Protein AF-A0A1S3D2E6-F1 (afdb_monomer_lite)

Foldseek 3Di:
DQLVVQLVLLLLLLLLVVLLCVLVPVDPPDDDPVNVVVVVVVSVCRSRVVSCVLVVVLVVQLPDDCVVPVPDQHQVAPPCHNGGNDLVSCVPRPVVSNVVSLVSSVVSLVSSVVSLVVVVVPDPDPDPVPVSVLSNQLSVQLSCLVNVLVVLVVCCSPVPDDPVVCVVSVVSVVCSVVSNCCSPCVDPVNVVVVVCVVVVPPPPPDPPDDDDDDDDDDDDDDDDDDYDDDDD

Radius of gyration: 29.62 Å; chains: 1; bounding box: 84×37×95 Å

pLDDT: mean 76.75, std 19.65, range [27.25, 97.5]

InterPro domains:
  IPR000832 GPCR, family 2, secretin-like [PF00002] (1-180)
  IPR017981 GPCR, family 2-like, 7TM [PS50261] (1-188)
  IPR052808 G-protein coupled receptor Mth-like [PTHR46953] (1-220)

Organism: Diaphorina citri (NCBI:txid121845)

Structure (mmCIF, N/CA/C/O backbone):
data_AF-A0A1S3D2E6-F1
#
_entry.id   AF-A0A1S3D2E6-F1
#
loop_
_atom_site.group_PDB
_atom_site.id
_atom_site.type_symbol
_atom_site.label_atom_id
_atom_site.label_alt_id
_atom_site.label_comp_id
_atom_site.label_asym_id
_atom_site.label_entity_id
_atom_site.label_seq_id
_atom_site.pdbx_PDB_ins_code
_atom_site.Cartn_x
_atom_site.Cartn_y
_atom_site.Cartn_z
_atom_site.occupancy
_atom_site.B_iso_or_equiv
_atom_site.auth_seq_id
_atom_site.auth_comp_id
_atom_site.auth_asym_id
_atom_site.auth_atom_id
_atom_site.pdbx_PDB_model_num
ATOM 1 N N . MET A 1 1 ? 10.529 -8.604 -3.809 1.00 85.25 1 MET A N 1
ATOM 2 C CA . MET A 1 1 ? 10.197 -7.169 -3.660 1.00 85.25 1 MET A CA 1
ATOM 3 C C . MET A 1 1 ? 8.806 -6.834 -4.208 1.00 85.25 1 MET A C 1
ATOM 5 O O . MET A 1 1 ? 7.973 -6.419 -3.417 1.00 85.25 1 MET A O 1
ATOM 9 N N . HIS A 1 2 ? 8.501 -7.096 -5.489 1.00 91.56 2 HIS A N 1
ATOM 10 C CA . HIS A 1 2 ? 7.188 -6.809 -6.115 1.00 91.56 2 HIS A CA 1
ATOM 11 C C . HIS A 1 2 ? 5.976 -7.316 -5.312 1.00 91.56 2 HIS A C 1
ATOM 13 O O . HIS A 1 2 ? 5.076 -6.542 -4.998 1.00 91.56 2 HIS A O 1
ATOM 19 N N . PHE A 1 3 ? 5.998 -8.588 -4.904 1.00 94.75 3 PHE A N 1
ATOM 20 C CA . PHE A 1 3 ? 4.919 -9.208 -4.125 1.00 94.75 3 PHE A CA 1
ATOM 21 C C . PHE A 1 3 ? 4.668 -8.507 -2.789 1.00 94.75 3 PHE A C 1
ATOM 23 O O . PHE A 1 3 ? 3.523 -8.234 -2.449 1.00 94.75 3 PHE A O 1
ATOM 30 N N . LEU A 1 4 ? 5.732 -8.187 -2.049 1.00 92.94 4 LEU A N 1
ATOM 31 C CA . LEU A 1 4 ? 5.628 -7.584 -0.720 1.00 92.94 4 LEU A CA 1
ATOM 32 C C . LEU A 1 4 ? 5.057 -6.164 -0.785 1.00 92.94 4 LEU A C 1
ATOM 34 O O . LEU A 1 4 ? 4.235 -5.809 0.054 1.00 92.94 4 LEU A O 1
ATOM 38 N N . PHE A 1 5 ? 5.440 -5.380 -1.800 1.00 89.94 5 PHE A N 1
ATOM 39 C CA . PHE A 1 5 ? 4.865 -4.053 -2.028 1.00 89.94 5 PHE A CA 1
ATOM 40 C C . PHE A 1 5 ? 3.366 -4.128 -2.304 1.00 89.94 5 PHE A C 1
ATOM 42 O O . PHE A 1 5 ? 2.585 -3.448 -1.642 1.00 89.94 5 PHE A O 1
ATOM 49 N N . LEU A 1 6 ? 2.950 -5.000 -3.229 1.00 93.50 6 LEU A N 1
ATOM 50 C CA . LEU A 1 6 ? 1.530 -5.211 -3.504 1.00 93.50 6 LEU A CA 1
ATOM 51 C C . LEU A 1 6 ? 0.797 -5.689 -2.247 1.00 93.50 6 LEU A C 1
ATOM 53 O O . LEU A 1 6 ? -0.207 -5.094 -1.866 1.00 93.50 6 LEU A O 1
ATOM 57 N N . ALA A 1 7 ? 1.321 -6.702 -1.558 1.00 95.12 7 ALA A N 1
ATOM 58 C CA . ALA A 1 7 ? 0.725 -7.218 -0.332 1.00 95.12 7 ALA A CA 1
ATOM 59 C C . ALA A 1 7 ? 0.533 -6.122 0.722 1.00 95.12 7 ALA A C 1
ATOM 61 O O . ALA A 1 7 ? -0.544 -6.040 1.304 1.00 95.12 7 ALA A O 1
ATOM 62 N N . ALA A 1 8 ? 1.503 -5.225 0.920 1.00 90.94 8 ALA A N 1
ATOM 63 C CA . ALA A 1 8 ? 1.358 -4.101 1.844 1.00 90.94 8 ALA A CA 1
ATOM 64 C C . ALA A 1 8 ? 0.158 -3.198 1.492 1.00 90.94 8 ALA A C 1
ATOM 66 O O . ALA A 1 8 ? -0.604 -2.811 2.381 1.00 90.94 8 ALA A O 1
ATOM 67 N N . PHE A 1 9 ? -0.068 -2.911 0.205 1.00 89.88 9 PHE A N 1
ATOM 68 C CA . PHE A 1 9 ? -1.235 -2.145 -0.245 1.00 89.88 9 PHE A CA 1
ATOM 69 C C . PHE A 1 9 ? -2.556 -2.869 -0.074 1.00 89.88 9 PHE A C 1
ATOM 71 O O . PHE A 1 9 ? -3.541 -2.256 0.342 1.00 89.88 9 PHE A O 1
ATOM 78 N N . PHE A 1 10 ? -2.589 -4.157 -0.398 1.00 94.62 10 PHE A N 1
ATOM 79 C CA . PHE A 1 10 ? -3.783 -4.967 -0.213 1.00 94.62 10 PHE A CA 1
ATOM 80 C C . PHE A 1 10 ? -4.124 -5.115 1.276 1.00 94.62 10 PHE A C 1
ATOM 82 O O . PHE A 1 10 ? -5.286 -4.981 1.656 1.00 94.62 10 PHE A O 1
ATOM 89 N N . TRP A 1 11 ? -3.123 -5.278 2.143 1.00 93.69 11 TRP A N 1
ATOM 90 C CA . TRP A 1 11 ? -3.306 -5.244 3.592 1.00 93.69 11 TRP A CA 1
ATOM 91 C C . TRP A 1 11 ? -3.847 -3.895 4.063 1.00 93.69 11 TRP A C 1
ATOM 93 O O . TRP A 1 11 ? -4.842 -3.857 4.786 1.00 93.69 11 TRP A O 1
ATOM 103 N N . LEU A 1 12 ? -3.282 -2.778 3.598 1.00 90.31 12 LEU A N 1
ATOM 104 C CA . LEU A 1 12 ? -3.825 -1.450 3.892 1.00 90.31 12 LEU A CA 1
ATOM 105 C C . LEU A 1 12 ? -5.290 -1.322 3.444 1.00 90.31 12 LEU A C 1
ATOM 107 O O . LEU A 1 12 ? -6.112 -0.784 4.187 1.00 90.31 12 LEU A O 1
ATOM 111 N N . ASN A 1 13 ? -5.631 -1.870 2.277 1.00 92.75 13 ASN A N 1
ATOM 112 C CA . ASN A 1 13 ? -6.994 -1.887 1.756 1.00 92.75 13 ASN A CA 1
ATOM 113 C C . ASN A 1 13 ? -7.953 -2.681 2.642 1.00 92.75 13 ASN A C 1
ATOM 115 O O . ASN A 1 13 ? -9.003 -2.156 3.015 1.00 92.75 13 ASN A O 1
ATOM 119 N N . THR A 1 14 ? -7.569 -3.885 3.073 1.00 93.31 14 THR A N 1
ATOM 120 C CA . THR A 1 14 ? -8.376 -4.667 4.026 1.00 93.31 14 THR A CA 1
ATOM 121 C C . THR A 1 14 ? -8.563 -3.955 5.360 1.00 93.31 14 THR A C 1
ATOM 123 O O . THR A 1 14 ? -9.658 -3.993 5.917 1.00 93.31 14 THR A O 1
ATOM 126 N N . MET A 1 15 ? -7.540 -3.251 5.856 1.00 88.56 15 MET A N 1
ATOM 127 C CA . MET A 1 15 ? -7.631 -2.482 7.099 1.00 88.56 15 MET A CA 1
ATOM 128 C C . MET A 1 15 ? -8.603 -1.307 6.953 1.00 88.56 15 MET A C 1
ATOM 130 O O . MET A 1 15 ? -9.486 -1.140 7.797 1.00 88.56 15 MET A O 1
ATOM 134 N N . CYS A 1 16 ? -8.502 -0.543 5.858 1.00 89.12 16 CYS A N 1
ATOM 135 C CA . CYS A 1 16 ? -9.431 0.546 5.547 1.00 89.12 16 CYS A CA 1
ATOM 136 C C . CYS A 1 16 ? -10.871 0.029 5.431 1.00 89.12 16 CYS A C 1
ATOM 138 O O . CYS A 1 16 ? -11.784 0.603 6.024 1.00 89.12 16 CYS A O 1
ATOM 140 N N . PHE A 1 17 ? -11.071 -1.079 4.713 1.00 90.25 17 PHE A N 1
ATOM 141 C CA . PHE A 1 17 ? -12.382 -1.697 4.536 1.00 90.25 17 PHE A CA 1
ATOM 142 C C . PHE A 1 17 ? -12.964 -2.204 5.858 1.00 90.25 17 PHE A C 1
ATOM 144 O O . PHE A 1 17 ? -14.118 -1.922 6.169 1.00 90.25 17 PHE A O 1
ATOM 151 N N . ASN A 1 18 ? -12.167 -2.903 6.671 1.00 87.31 18 ASN A N 1
ATOM 152 C CA . ASN A 1 18 ? -12.598 -3.418 7.967 1.00 87.31 18 ASN A CA 1
ATOM 153 C C . ASN A 1 18 ? -13.051 -2.291 8.904 1.00 87.31 18 ASN A C 1
ATOM 155 O O . ASN A 1 18 ? -14.066 -2.420 9.591 1.00 87.31 18 ASN A O 1
ATOM 159 N N . ILE A 1 19 ? -12.322 -1.175 8.915 1.00 83.12 19 ILE A N 1
ATOM 160 C CA . ILE A 1 19 ? -12.667 -0.004 9.722 1.00 83.12 19 ILE A CA 1
ATOM 161 C C . ILE A 1 19 ? -13.945 0.644 9.194 1.00 83.12 19 ILE A C 1
ATOM 163 O O . ILE A 1 19 ? -14.890 0.814 9.963 1.00 83.12 19 ILE A O 1
ATOM 167 N N . TRP A 1 20 ? -14.008 0.938 7.894 1.00 85.50 20 TRP A N 1
ATOM 168 C CA . TRP A 1 20 ? -15.198 1.498 7.256 1.00 85.50 20 TRP A CA 1
ATOM 169 C C . TRP A 1 20 ? -16.452 0.666 7.558 1.00 85.50 20 TRP A C 1
ATOM 171 O O . TRP A 1 20 ? -17.460 1.195 8.029 1.00 85.50 20 TRP A O 1
ATOM 181 N N . TRP A 1 21 ? -16.361 -0.653 7.373 1.00 81.88 21 TRP A N 1
ATOM 182 C CA . TRP A 1 21 ? -17.437 -1.598 7.660 1.00 81.88 21 TRP A CA 1
ATOM 183 C C . TRP A 1 21 ? -17.845 -1.592 9.137 1.00 81.88 21 TRP A C 1
ATOM 185 O O . TRP A 1 21 ? -19.030 -1.649 9.460 1.00 81.88 21 TRP A O 1
ATOM 195 N N . THR A 1 22 ? -16.869 -1.506 10.046 1.00 76.25 22 THR A N 1
ATOM 196 C CA . THR A 1 22 ? -17.109 -1.471 11.496 1.00 76.25 22 THR A CA 1
ATOM 197 C C . THR A 1 22 ? -17.836 -0.198 11.934 1.00 76.25 22 THR A C 1
ATOM 199 O O . THR A 1 22 ? -18.629 -0.249 12.872 1.00 76.25 22 THR A O 1
ATOM 202 N N . PHE A 1 23 ? -17.572 0.939 11.288 1.00 70.69 23 PHE A N 1
ATOM 203 C CA . PHE A 1 23 ? -18.181 2.223 11.642 1.00 70.69 23 PHE A CA 1
ATOM 204 C C . PHE A 1 23 ? -19.567 2.439 11.049 1.00 70.69 23 PHE A C 1
ATOM 206 O O . PHE A 1 23 ? -20.383 3.098 11.680 1.00 70.69 23 PHE A O 1
ATOM 213 N N . ARG A 1 24 ? -19.868 1.842 9.894 1.00 70.75 24 ARG A N 1
ATOM 214 C CA . ARG A 1 24 ? -21.188 1.963 9.258 1.00 70.75 24 ARG A CA 1
ATOM 215 C C . ARG A 1 24 ? -22.287 1.115 9.911 1.00 70.75 24 ARG A C 1
ATOM 217 O O . ARG A 1 24 ? -23.355 0.965 9.329 1.00 70.75 24 ARG A O 1
ATOM 224 N N . ASP A 1 25 ? -21.992 0.527 11.071 1.00 61.12 25 ASP A N 1
ATOM 225 C CA . ASP A 1 25 ? -22.877 -0.316 11.885 1.00 61.12 25 ASP A CA 1
ATOM 226 C C . ASP A 1 25 ? -23.549 -1.477 11.120 1.00 61.12 25 ASP A C 1
ATOM 228 O O . ASP A 1 25 ? -24.536 -2.054 11.559 1.00 61.12 25 ASP A O 1
ATOM 232 N N . ILE A 1 26 ? -22.960 -1.903 9.991 1.00 54.12 26 ILE A N 1
ATOM 233 C CA . ILE A 1 26 ? -23.362 -3.118 9.250 1.00 54.12 26 ILE A CA 1
ATOM 234 C C . ILE A 1 26 ? -22.860 -4.377 9.987 1.00 54.12 26 ILE A C 1
ATOM 236 O O . ILE A 1 26 ? -23.000 -5.505 9.519 1.00 54.12 26 ILE A O 1
ATOM 240 N N . ARG A 1 27 ? -22.220 -4.222 11.153 1.00 55.12 27 ARG A N 1
ATOM 241 C CA . ARG A 1 27 ? -21.774 -5.345 11.973 1.00 55.12 27 ARG A CA 1
ATOM 242 C C . ARG A 1 27 ? -22.951 -5.813 12.840 1.00 55.12 27 ARG A C 1
ATOM 244 O O . ARG A 1 27 ? -23.390 -5.044 13.688 1.00 55.12 27 ARG A O 1
ATOM 251 N N . PRO A 1 28 ? -23.424 -7.062 12.687 1.00 52.28 28 PRO A N 1
ATOM 252 C CA . PRO A 1 28 ? -24.420 -7.630 13.588 1.00 52.28 28 PRO A CA 1
ATOM 253 C C . PRO A 1 28 ? -23.943 -7.530 15.039 1.00 52.28 28 PRO A C 1
ATOM 255 O O . PRO A 1 28 ? -22.766 -7.776 15.321 1.00 52.28 28 PRO A O 1
ATOM 258 N N . THR A 1 29 ? -24.856 -7.203 15.954 1.00 57.06 29 THR A N 1
ATOM 259 C CA . THR A 1 29 ? -24.604 -7.012 17.395 1.00 57.06 29 THR A CA 1
ATOM 260 C C . THR A 1 29 ? -23.961 -8.240 18.061 1.00 57.06 29 THR A C 1
ATOM 262 O O . THR A 1 29 ? -23.313 -8.116 19.098 1.00 57.06 29 THR A O 1
ATOM 265 N N . SER A 1 30 ? -24.068 -9.412 17.429 1.00 58.34 30 SER A N 1
ATOM 266 C CA . SER A 1 30 ? -23.345 -10.638 17.766 1.00 58.34 30 SER A CA 1
ATOM 267 C C . SER A 1 30 ? -22.963 -11.390 16.485 1.00 58.34 30 SER A C 1
ATOM 269 O O . SER A 1 30 ? -23.785 -12.101 15.909 1.00 58.34 30 SER A O 1
ATOM 271 N N . LEU A 1 31 ? -21.727 -11.226 16.008 1.00 63.78 31 LEU A N 1
ATOM 272 C CA . LEU A 1 31 ? -21.163 -12.164 15.035 1.00 63.78 31 LEU A CA 1
ATOM 273 C C . LEU A 1 31 ? -20.702 -13.412 15.786 1.00 63.78 31 LEU A C 1
ATOM 275 O O . LEU A 1 31 ? -19.944 -13.308 16.750 1.00 63.78 31 LEU A O 1
ATOM 279 N N . ASP A 1 32 ? -21.118 -14.587 15.323 1.00 78.69 32 ASP A N 1
ATOM 280 C CA . ASP A 1 32 ? -20.561 -15.840 15.821 1.00 78.69 32 ASP A CA 1
ATOM 281 C C . ASP A 1 32 ? -19.051 -15.881 15.558 1.00 78.69 32 ASP A C 1
ATOM 283 O O . ASP A 1 32 ? -18.582 -15.477 14.488 1.00 78.69 32 ASP A O 1
ATOM 287 N N . LYS A 1 33 ? -18.275 -16.439 16.499 1.00 80.12 33 LYS A N 1
ATOM 288 C CA . LYS A 1 33 ? -16.811 -16.612 16.365 1.00 80.12 33 LYS A CA 1
ATOM 289 C C . LYS A 1 33 ? -16.413 -17.253 15.027 1.00 80.12 33 LYS A C 1
ATOM 291 O O . LYS A 1 33 ? -15.378 -16.914 14.449 1.00 80.12 33 LYS A O 1
ATOM 296 N N . THR A 1 34 ? -17.253 -18.148 14.507 1.00 83.56 34 THR A N 1
ATOM 297 C CA . THR A 1 34 ? -17.072 -18.799 13.203 1.00 83.56 34 THR A CA 1
ATOM 298 C C . THR A 1 34 ? -17.123 -17.799 12.045 1.00 83.56 34 THR A C 1
ATOM 300 O O . THR A 1 34 ? -16.280 -17.859 11.152 1.00 83.56 34 THR A O 1
ATOM 303 N N . GLN A 1 35 ? -18.058 -16.844 12.067 1.00 82.19 35 GLN A N 1
ATOM 304 C CA . GLN A 1 35 ? -18.188 -15.820 11.026 1.00 82.19 35 GLN A CA 1
ATOM 305 C C . GLN A 1 35 ? -17.030 -14.819 11.063 1.00 82.19 35 GLN A C 1
ATOM 307 O O . GLN A 1 35 ? -16.520 -14.426 10.014 1.00 82.19 35 GLN A O 1
ATOM 312 N N . GLU A 1 36 ? -16.564 -14.443 12.256 1.00 83.19 36 GLU A N 1
ATOM 313 C CA . GLU A 1 36 ? -15.387 -13.578 12.394 1.00 83.19 36 GLU A CA 1
ATOM 314 C C . GLU A 1 36 ? -14.125 -14.246 11.843 1.00 83.19 36 GLU A C 1
ATOM 316 O O . GLU A 1 36 ? -13.385 -13.629 11.075 1.00 83.19 36 GLU A O 1
ATOM 321 N N . THR A 1 37 ? -13.922 -15.524 12.169 1.00 86.12 37 THR A N 1
ATOM 322 C CA . THR A 1 37 ? -12.791 -16.317 11.664 1.00 86.12 37 THR A CA 1
ATOM 323 C C . THR A 1 37 ? -12.852 -16.478 10.147 1.00 86.12 37 THR A C 1
ATOM 325 O O . THR A 1 37 ? -11.842 -16.315 9.463 1.00 86.12 37 THR A O 1
ATOM 328 N N . PHE A 1 38 ? -14.038 -16.757 9.596 1.00 89.25 38 PHE A N 1
ATOM 329 C CA . PHE A 1 38 ? -14.234 -16.854 8.151 1.00 89.25 38 PHE A CA 1
ATOM 330 C C . PHE A 1 38 ? -13.886 -15.538 7.446 1.00 89.25 38 PHE A C 1
ATOM 332 O O . PHE A 1 38 ? -13.160 -15.538 6.454 1.00 89.25 38 PHE A O 1
ATOM 339 N N . ARG A 1 39 ? -14.329 -14.404 7.998 1.00 87.75 39 ARG A N 1
ATOM 340 C CA . ARG A 1 39 ? -14.009 -13.078 7.463 1.00 87.75 39 ARG A CA 1
ATOM 341 C C . ARG A 1 39 ? -12.507 -12.791 7.485 1.00 87.75 39 ARG A C 1
ATOM 343 O O . ARG A 1 39 ? -11.982 -12.303 6.490 1.00 87.75 39 ARG A O 1
ATOM 350 N N . LEU A 1 40 ? -11.814 -13.111 8.581 1.00 89.88 40 LEU A N 1
ATOM 351 C CA . LEU A 1 40 ? -10.358 -12.949 8.664 1.00 89.88 40 LEU A CA 1
ATOM 352 C C . LEU A 1 40 ? -9.639 -13.787 7.601 1.00 89.88 40 LEU A C 1
ATOM 354 O O . LEU A 1 40 ? -8.792 -13.256 6.889 1.00 89.88 40 LEU A O 1
ATOM 358 N N . ARG A 1 41 ? -10.047 -15.048 7.406 1.00 93.31 41 ARG A N 1
ATOM 359 C CA . ARG A 1 41 ? -9.498 -15.900 6.337 1.00 93.31 41 ARG A CA 1
ATOM 360 C C . ARG A 1 41 ? -9.732 -15.324 4.943 1.00 93.31 41 ARG A C 1
ATOM 362 O O . ARG A 1 41 ? -8.860 -15.430 4.090 1.00 93.31 41 ARG A O 1
ATOM 369 N N . MET A 1 42 ? -10.891 -14.715 4.696 1.00 93.56 42 MET A N 1
ATOM 370 C CA . MET A 1 42 ? -11.167 -14.047 3.421 1.00 93.56 42 MET A CA 1
ATOM 371 C C . MET A 1 42 ? -10.269 -12.827 3.207 1.00 93.56 42 MET A C 1
ATOM 373 O O . MET A 1 42 ? -9.753 -12.646 2.106 1.00 93.56 42 MET A O 1
ATOM 377 N N . TYR A 1 43 ? -10.027 -12.025 4.248 1.00 93.62 43 TYR A N 1
ATOM 378 C CA . TYR A 1 43 ? -9.081 -10.910 4.170 1.00 93.62 43 TYR A CA 1
ATOM 379 C C . TYR A 1 43 ? -7.650 -11.383 3.924 1.00 93.62 43 TYR A C 1
ATOM 381 O O . TYR A 1 43 ? -6.978 -10.807 3.077 1.00 93.62 43 TYR A O 1
ATOM 389 N N . GLU A 1 44 ? -7.203 -12.450 4.587 1.00 95.25 44 GLU A N 1
ATOM 390 C CA . GLU A 1 44 ? -5.884 -13.047 4.348 1.00 95.25 44 GLU A CA 1
ATOM 391 C C . GLU A 1 44 ? -5.750 -13.594 2.924 1.00 95.25 44 GLU A C 1
ATOM 393 O O . GLU A 1 44 ? -4.769 -13.302 2.240 1.00 95.25 44 GLU A O 1
ATOM 398 N N . LEU A 1 45 ? -6.746 -14.350 2.450 1.00 96.88 45 LEU A N 1
ATOM 399 C CA . LEU A 1 45 ? -6.747 -14.905 1.098 1.00 96.88 45 LEU A CA 1
ATOM 400 C C . LEU A 1 45 ? -6.713 -13.798 0.042 1.00 96.88 45 LEU A C 1
ATOM 402 O O . LEU A 1 45 ? -5.992 -13.915 -0.943 1.00 96.88 45 LEU A O 1
ATOM 406 N N . TYR A 1 46 ? -7.452 -12.712 0.251 1.00 96.31 46 TYR A N 1
ATOM 407 C CA . TYR A 1 46 ? -7.417 -11.548 -0.627 1.00 96.31 46 TYR A CA 1
ATOM 408 C C . TYR A 1 46 ? -6.064 -10.827 -0.560 1.00 96.31 46 TYR A C 1
ATOM 410 O O . TYR A 1 46 ? -5.432 -10.603 -1.594 1.00 96.31 46 TYR A O 1
ATOM 418 N N . ALA A 1 47 ? -5.593 -10.506 0.648 1.00 96.06 47 ALA A N 1
ATOM 419 C CA . ALA A 1 47 ? -4.417 -9.669 0.849 1.00 96.06 47 ALA A CA 1
ATOM 420 C C . ALA A 1 47 ? -3.092 -10.352 0.507 1.00 96.06 47 ALA A C 1
ATOM 422 O O . ALA A 1 47 ? -2.124 -9.661 0.206 1.00 96.06 47 ALA A O 1
ATOM 423 N N . TRP A 1 48 ? -3.049 -11.684 0.505 1.00 97.50 48 TRP A N 1
ATOM 424 C CA . TRP A 1 48 ? -1.900 -12.451 0.029 1.00 97.50 48 TRP A CA 1
ATOM 425 C C . TRP A 1 48 ? -2.108 -13.033 -1.365 1.00 97.50 48 TRP A C 1
ATOM 427 O O . TRP A 1 48 ? -1.204 -12.978 -2.198 1.00 97.50 48 TRP A O 1
ATOM 437 N N . GLY A 1 49 ? -3.293 -13.576 -1.636 1.00 97.38 49 GLY A N 1
ATOM 438 C CA . GLY A 1 49 ? -3.576 -14.303 -2.869 1.00 97.38 49 GLY A CA 1
ATOM 439 C C . GLY A 1 49 ? -3.596 -13.407 -4.100 1.00 97.38 49 GLY A C 1
ATOM 440 O O . GLY A 1 49 ? -3.022 -13.781 -5.119 1.00 97.38 49 GLY A O 1
ATOM 441 N N . VAL A 1 50 ? -4.184 -12.208 -4.024 1.00 96.44 50 VAL A N 1
ATOM 442 C CA . VAL A 1 50 ? -4.236 -11.306 -5.188 1.00 96.44 50 VAL A CA 1
ATOM 443 C C . VAL A 1 50 ? -2.846 -10.767 -5.560 1.00 96.44 50 VAL A C 1
ATOM 445 O O . VAL A 1 50 ? -2.485 -10.866 -6.734 1.00 96.44 50 VAL A O 1
ATOM 448 N N . PRO A 1 51 ? -2.000 -10.285 -4.625 1.00 96.88 51 PRO A N 1
ATOM 449 C CA . PRO A 1 51 ? -0.597 -9.991 -4.927 1.00 96.88 51 PRO A CA 1
ATOM 450 C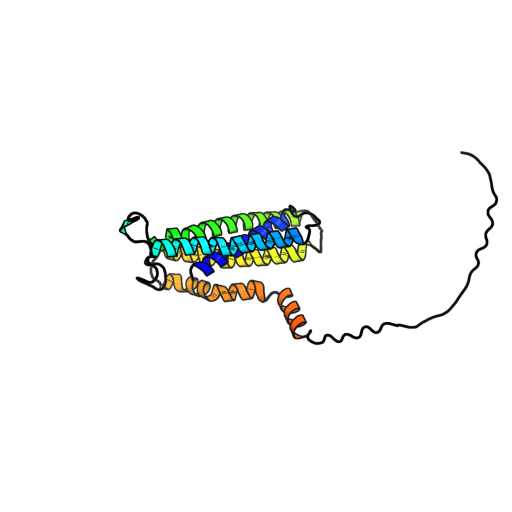 C . PRO A 1 51 ? 0.166 -11.177 -5.508 1.00 96.88 51 PRO A C 1
ATOM 452 O O . PRO A 1 51 ? 0.939 -11.002 -6.450 1.00 96.88 51 PRO A O 1
ATOM 455 N N . LEU A 1 52 ? -0.036 -12.381 -4.960 1.00 97.12 52 LEU A N 1
ATOM 456 C CA . LEU A 1 52 ? 0.624 -13.590 -5.450 1.00 97.12 52 LEU A CA 1
ATOM 457 C C . LEU A 1 52 ? 0.210 -13.886 -6.893 1.00 97.12 52 LEU A C 1
ATOM 459 O O . LEU A 1 52 ? 1.057 -14.203 -7.720 1.00 97.12 52 LEU A O 1
ATOM 463 N N . LEU A 1 53 ? -1.072 -13.715 -7.213 1.00 96.38 53 LEU A N 1
ATOM 464 C CA . LEU A 1 53 ? -1.587 -13.875 -8.566 1.00 96.38 53 LEU A CA 1
ATOM 465 C C . LEU A 1 53 ? -0.997 -12.830 -9.520 1.00 96.38 53 LEU A C 1
ATOM 467 O O . LEU A 1 53 ? -0.490 -13.199 -10.572 1.00 96.38 53 LEU A O 1
ATOM 471 N N . ILE A 1 54 ? -1.014 -11.544 -9.155 1.00 94.94 54 ILE A N 1
ATOM 472 C CA . ILE A 1 54 ? -0.477 -10.461 -10.000 1.00 94.94 54 ILE A CA 1
ATOM 473 C C . ILE A 1 54 ? 1.015 -10.681 -10.272 1.00 94.94 54 ILE A C 1
ATOM 475 O O . ILE A 1 54 ? 1.462 -10.612 -11.417 1.00 94.94 54 ILE A O 1
ATOM 479 N N . THR A 1 55 ? 1.789 -10.976 -9.228 1.00 94.81 55 THR A N 1
ATOM 480 C CA . THR A 1 55 ? 3.231 -11.223 -9.359 1.00 94.81 55 THR A CA 1
ATOM 481 C C . THR A 1 55 ? 3.542 -12.524 -10.086 1.00 94.81 55 THR A C 1
ATOM 483 O O . THR A 1 55 ? 4.460 -12.550 -10.901 1.00 94.81 55 THR A O 1
ATOM 486 N N . GLY A 1 56 ? 2.753 -13.575 -9.865 1.00 94.81 56 GLY A N 1
ATOM 487 C CA . GLY A 1 56 ? 2.855 -14.840 -10.588 1.00 94.81 56 GLY A CA 1
ATOM 488 C C . GLY A 1 56 ? 2.556 -14.685 -12.078 1.00 94.81 56 GLY A C 1
ATOM 489 O O . GLY A 1 56 ? 3.288 -15.226 -12.900 1.00 94.81 56 GLY A O 1
ATOM 490 N N . VAL A 1 57 ? 1.544 -13.890 -12.443 1.00 92.56 57 VAL A N 1
ATOM 491 C CA . VAL A 1 57 ? 1.266 -13.535 -13.844 1.00 92.56 57 VAL A CA 1
ATOM 492 C C . VAL A 1 57 ? 2.436 -12.756 -14.438 1.00 92.56 57 VAL A C 1
ATOM 494 O O . VAL A 1 57 ? 2.879 -13.096 -15.530 1.00 92.56 57 VAL A O 1
ATOM 497 N N . GLY A 1 58 ? 2.977 -11.765 -13.722 1.00 91.44 58 GLY A N 1
ATOM 498 C CA . GLY A 1 58 ? 4.165 -11.029 -14.163 1.00 91.44 58 GLY A CA 1
ATOM 499 C C . GLY A 1 58 ? 5.358 -11.955 -14.420 1.00 91.44 58 GLY A C 1
ATOM 500 O O . GLY A 1 58 ? 5.951 -11.907 -15.494 1.00 91.44 58 GLY A O 1
ATOM 501 N N . ALA A 1 59 ? 5.665 -12.849 -13.478 1.00 92.00 59 ALA A N 1
ATOM 502 C CA . ALA A 1 59 ? 6.745 -13.823 -13.617 1.00 92.00 59 ALA A CA 1
ATOM 503 C C . ALA A 1 59 ? 6.501 -14.806 -14.773 1.00 92.00 59 ALA A C 1
ATOM 505 O O . ALA A 1 59 ? 7.426 -15.122 -15.517 1.00 92.00 59 ALA A O 1
ATOM 506 N N . LEU A 1 60 ? 5.262 -15.265 -14.966 1.00 91.25 60 LEU A N 1
ATOM 507 C CA . LEU A 1 60 ? 4.905 -16.141 -16.080 1.00 91.25 60 LEU A CA 1
ATOM 508 C C . LEU A 1 60 ? 5.086 -15.434 -17.429 1.00 91.25 60 LEU A C 1
ATOM 510 O O . LEU A 1 60 ? 5.666 -16.016 -18.340 1.00 91.25 60 LEU A O 1
ATOM 514 N N . MET A 1 61 ? 4.622 -14.186 -17.556 1.00 89.31 61 MET A N 1
ATOM 515 C CA . MET A 1 61 ? 4.785 -13.396 -18.784 1.00 89.31 61 MET A CA 1
ATOM 516 C C . MET A 1 61 ? 6.257 -13.176 -19.143 1.00 89.31 61 MET A C 1
ATOM 518 O O . MET A 1 61 ? 6.589 -13.112 -20.327 1.00 89.31 61 MET A O 1
ATOM 522 N N . ASP A 1 62 ? 7.125 -13.100 -18.136 1.00 89.25 62 ASP A N 1
ATOM 523 C CA . ASP A 1 62 ? 8.569 -12.959 -18.308 1.00 89.25 62 ASP A CA 1
ATOM 524 C C . ASP A 1 62 ? 9.218 -14.209 -18.923 1.00 89.25 62 ASP A C 1
ATOM 526 O O . ASP A 1 62 ? 10.056 -14.109 -19.814 1.00 89.25 62 ASP A O 1
ATOM 530 N N . HIS A 1 63 ? 8.769 -15.399 -18.510 1.00 87.31 63 HIS A N 1
ATOM 531 C CA . HIS A 1 63 ? 9.322 -16.680 -18.967 1.00 87.31 63 HIS A CA 1
ATOM 532 C C . HIS A 1 63 ? 8.719 -17.184 -20.285 1.00 87.31 63 HIS A C 1
ATOM 534 O O . HIS A 1 63 ? 9.228 -18.142 -20.872 1.00 87.31 63 HIS A O 1
ATOM 540 N N . LEU A 1 64 ? 7.620 -16.592 -20.758 1.00 86.00 64 LEU A N 1
ATOM 541 C CA . LEU A 1 64 ? 7.012 -17.003 -22.021 1.00 86.00 64 LEU A CA 1
ATOM 542 C C . LEU A 1 64 ? 7.918 -16.634 -23.208 1.00 86.00 64 LEU A C 1
ATOM 544 O O . LEU A 1 64 ? 8.472 -15.534 -23.227 1.00 86.00 64 LEU A O 1
ATOM 548 N N . PRO A 1 65 ? 8.030 -17.478 -24.251 1.00 80.62 65 PRO A N 1
ATOM 549 C CA . PRO A 1 65 ? 8.748 -17.130 -25.477 1.00 80.62 65 PRO A CA 1
ATOM 550 C C . PRO A 1 65 ? 8.158 -15.888 -26.162 1.00 80.62 65 PRO A C 1
ATOM 552 O O . PRO A 1 65 ? 6.954 -15.632 -26.097 1.00 80.62 65 PRO A O 1
ATOM 555 N N . ASN A 1 66 ? 8.993 -15.089 -26.833 1.00 73.12 66 ASN A N 1
ATOM 556 C CA . ASN A 1 66 ? 8.550 -13.884 -27.562 1.00 73.12 66 ASN A CA 1
ATOM 557 C C . ASN A 1 66 ? 7.609 -14.202 -28.735 1.00 73.12 66 ASN A C 1
ATOM 559 O O . ASN A 1 66 ? 6.795 -13.368 -29.116 1.00 73.12 66 ASN A O 1
ATOM 563 N N . GLU A 1 67 ? 7.676 -15.425 -29.252 1.00 69.94 67 GLU A N 1
ATOM 564 C CA . GLU A 1 67 ? 6.881 -15.900 -30.388 1.00 69.94 67 GLU A CA 1
ATOM 565 C C . GLU A 1 67 ? 5.388 -16.040 -30.067 1.00 69.94 67 GLU A C 1
ATOM 567 O O . GLU A 1 67 ? 4.554 -15.961 -30.963 1.00 69.94 67 GLU A O 1
ATOM 572 N N . TYR A 1 68 ? 5.029 -16.223 -28.793 1.00 65.31 68 TYR A N 1
ATOM 573 C CA . TYR A 1 68 ? 3.644 -16.501 -28.410 1.00 65.31 68 TYR A CA 1
ATOM 574 C C . TYR A 1 68 ? 2.769 -15.241 -28.354 1.00 65.31 68 TYR A C 1
ATOM 576 O O . TYR A 1 68 ? 1.571 -15.325 -28.622 1.00 65.31 68 TYR A O 1
ATOM 584 N N . LYS A 1 69 ? 3.348 -14.086 -27.983 1.00 66.00 69 LYS A N 1
ATOM 585 C CA . LYS A 1 69 ? 2.664 -12.782 -27.881 1.00 66.00 69 LYS A CA 1
ATOM 586 C C . LYS A 1 69 ? 3.654 -11.610 -28.025 1.00 66.00 69 LYS A C 1
ATOM 588 O O . LYS A 1 69 ? 4.124 -11.103 -27.007 1.00 66.00 69 LYS A O 1
ATOM 593 N N . PRO A 1 70 ? 3.954 -11.162 -29.255 1.00 67.00 70 PRO A N 1
ATOM 594 C CA . PRO A 1 70 ? 4.895 -10.063 -29.491 1.00 67.00 70 PRO A CA 1
ATOM 595 C C . PRO A 1 70 ? 4.353 -8.688 -29.063 1.00 67.00 70 PRO A C 1
ATOM 597 O O . PRO A 1 70 ? 5.138 -7.817 -28.704 1.00 67.00 70 PRO A O 1
ATOM 600 N N . ASP A 1 71 ? 3.027 -8.509 -29.034 1.00 76.62 71 ASP A N 1
ATOM 601 C CA . ASP A 1 71 ? 2.394 -7.222 -28.698 1.00 76.62 71 ASP A CA 1
ATOM 602 C C . ASP A 1 71 ? 2.297 -6.950 -27.186 1.00 76.62 71 ASP A C 1
ATOM 604 O O . ASP A 1 71 ? 1.967 -5.838 -26.769 1.00 76.62 71 ASP A O 1
ATOM 608 N N . ILE A 1 72 ? 2.547 -7.956 -26.337 1.00 79.44 72 ILE A N 1
ATOM 609 C CA . ILE A 1 72 ? 2.490 -7.777 -24.883 1.00 79.44 72 ILE A CA 1
ATOM 610 C C . ILE A 1 72 ? 3.846 -7.307 -24.371 1.00 79.44 72 ILE A C 1
ATOM 612 O O . ILE A 1 72 ? 4.854 -8.005 -24.476 1.00 79.44 72 ILE A O 1
ATOM 616 N N . MET A 1 73 ? 3.833 -6.143 -23.726 1.00 83.38 73 MET A N 1
ATOM 617 C CA . MET A 1 73 ? 4.976 -5.612 -22.993 1.00 83.38 73 MET A CA 1
ATOM 618 C C . MET A 1 73 ? 5.359 -6.568 -21.859 1.00 83.38 73 MET A C 1
ATOM 620 O O . MET A 1 73 ? 4.549 -6.831 -20.966 1.00 83.38 73 MET A O 1
ATOM 624 N N . LYS A 1 74 ? 6.584 -7.095 -21.888 1.00 86.81 74 LYS A N 1
ATOM 625 C CA . LYS A 1 74 ? 7.094 -8.008 -20.857 1.00 86.81 74 LYS A CA 1
ATOM 626 C C . LYS A 1 74 ? 7.805 -7.245 -19.740 1.00 86.81 74 LYS A C 1
ATOM 628 O O . LYS A 1 74 ? 8.450 -6.247 -20.040 1.00 86.81 74 LYS A O 1
ATOM 633 N N . PRO A 1 75 ? 7.735 -7.717 -18.483 1.00 87.06 75 PRO A N 1
ATOM 634 C CA . PRO A 1 75 ? 8.443 -7.096 -17.362 1.00 87.06 75 PRO A CA 1
ATOM 635 C C . PRO A 1 75 ? 9.969 -7.060 -17.521 1.00 87.06 75 PRO A C 1
ATOM 637 O O . PRO A 1 75 ? 10.593 -6.083 -17.092 1.00 87.06 75 PRO A O 1
ATOM 640 N N . LYS A 1 76 ? 10.547 -8.117 -18.120 1.00 88.94 76 LYS A N 1
ATOM 641 C CA . LYS A 1 76 ? 11.989 -8.342 -18.304 1.00 88.94 76 LYS A CA 1
ATOM 642 C C . LYS A 1 76 ? 12.745 -8.183 -16.988 1.00 88.94 76 LYS A C 1
ATOM 644 O O . LYS A 1 76 ? 13.586 -7.293 -16.822 1.00 88.94 76 LYS A O 1
ATOM 649 N N . PHE A 1 77 ? 12.363 -8.985 -15.996 1.00 89.62 77 PHE A N 1
ATOM 650 C CA . PHE A 1 77 ? 12.892 -8.838 -14.643 1.00 89.62 77 PHE A CA 1
ATOM 651 C C . PHE A 1 77 ? 14.392 -9.135 -14.603 1.00 89.62 77 PHE A C 1
ATOM 653 O O . PHE A 1 77 ? 14.852 -10.156 -15.100 1.00 89.62 77 PHE A O 1
ATOM 660 N N . GLY A 1 78 ? 15.170 -8.269 -13.950 1.00 87.50 78 GLY A N 1
ATOM 661 C CA . GLY A 1 78 ? 16.588 -8.549 -13.701 1.00 87.50 78 GLY A CA 1
ATOM 662 C C . GLY A 1 78 ? 17.521 -8.358 -14.902 1.00 87.50 78 GLY A C 1
ATOM 663 O O . GLY A 1 78 ? 18.727 -8.492 -14.727 1.00 87.50 78 GLY A O 1
ATOM 664 N N . GLU A 1 79 ? 17.006 -8.022 -16.089 1.00 88.62 79 GLU A N 1
ATOM 665 C CA . GLU A 1 79 ? 17.829 -7.861 -17.297 1.00 88.62 79 GLU A CA 1
ATOM 666 C C . GLU A 1 79 ? 18.666 -6.566 -17.287 1.00 88.62 79 GLU A C 1
ATOM 668 O O . GLU A 1 79 ? 19.839 -6.589 -17.649 1.00 88.62 79 GLU A O 1
ATOM 673 N N . ASN A 1 80 ? 18.086 -5.437 -16.858 1.00 88.38 80 ASN A N 1
ATOM 674 C CA . ASN A 1 80 ? 18.769 -4.129 -16.800 1.00 88.38 80 ASN A CA 1
ATOM 675 C C . ASN A 1 80 ? 19.125 -3.704 -15.360 1.00 88.38 80 ASN A C 1
ATOM 677 O O . ASN A 1 80 ? 20.177 -3.137 -15.083 1.00 88.38 80 ASN A O 1
ATOM 681 N N . ARG A 1 81 ? 18.229 -3.987 -14.413 1.00 86.06 81 ARG A N 1
ATOM 682 C CA . ARG A 1 81 ? 18.355 -3.685 -12.978 1.00 86.06 81 ARG A CA 1
ATOM 683 C C . ARG A 1 81 ? 17.679 -4.796 -12.183 1.00 86.06 81 ARG A C 1
ATOM 685 O O . ARG A 1 81 ? 16.888 -5.541 -12.751 1.00 86.06 81 ARG A O 1
ATOM 692 N N . CYS A 1 82 ? 17.935 -4.891 -10.875 1.00 89.12 82 CYS A N 1
ATOM 693 C CA . CYS A 1 82 ? 17.277 -5.855 -9.970 1.00 89.12 82 CYS A CA 1
ATOM 694 C C . CYS A 1 82 ? 15.801 -5.475 -9.691 1.00 89.12 82 CYS A C 1
ATOM 696 O O . CYS A 1 82 ? 15.364 -5.319 -8.551 1.00 89.12 82 CYS A O 1
ATOM 698 N N . TRP A 1 83 ? 15.056 -5.226 -10.768 1.00 90.44 83 TRP A N 1
ATOM 699 C CA . TRP A 1 83 ? 13.686 -4.739 -10.836 1.00 90.44 83 TRP A CA 1
ATOM 700 C C . TRP A 1 83 ? 13.157 -4.946 -12.272 1.00 90.44 83 TRP A C 1
ATOM 702 O O . TRP A 1 83 ? 13.718 -5.739 -13.029 1.00 90.44 83 TRP A O 1
ATOM 712 N N . PHE A 1 84 ? 12.083 -4.257 -12.655 1.00 90.56 84 PHE A N 1
ATOM 713 C CA . PHE A 1 84 ? 11.613 -4.205 -14.044 1.00 90.56 84 PHE A CA 1
ATOM 714 C C . PHE A 1 84 ? 12.652 -3.542 -14.962 1.00 90.56 84 PHE A C 1
ATOM 716 O O . PHE A 1 84 ? 13.388 -2.642 -14.535 1.00 90.56 84 PHE A O 1
ATOM 723 N N . TYR A 1 85 ? 12.677 -3.953 -16.232 1.00 89.62 85 TYR A N 1
ATOM 724 C CA . TYR A 1 85 ? 13.644 -3.473 -17.224 1.00 89.62 85 TYR A CA 1
ATOM 725 C C . TYR A 1 85 ? 13.638 -1.952 -17.387 1.00 89.62 85 TYR A C 1
ATOM 727 O O . TYR A 1 85 ? 14.688 -1.308 -17.310 1.00 89.62 85 TYR A O 1
ATOM 735 N N . GLY A 1 86 ? 12.448 -1.375 -17.526 1.00 88.12 86 GLY A N 1
ATOM 736 C CA . GLY A 1 86 ? 12.237 0.042 -17.768 1.00 88.12 86 GLY A CA 1
ATOM 737 C C . GLY A 1 86 ? 10.964 0.556 -17.103 1.00 88.12 86 GLY A C 1
ATOM 738 O O . GLY A 1 86 ? 10.224 -0.169 -16.435 1.00 88.12 86 GLY A O 1
ATOM 739 N N . ASP A 1 87 ? 10.759 1.857 -17.243 1.00 85.75 87 ASP A N 1
ATOM 740 C CA . ASP A 1 87 ? 9.655 2.579 -16.613 1.00 85.75 87 ASP A CA 1
ATOM 741 C C . ASP A 1 87 ? 8.321 2.303 -17.326 1.00 85.75 87 ASP A C 1
ATOM 743 O O . ASP A 1 87 ? 7.265 2.312 -16.691 1.00 85.75 87 ASP A O 1
ATOM 747 N N . ALA A 1 88 ? 8.368 1.983 -18.624 1.00 86.62 88 ALA A N 1
ATOM 748 C CA . ALA A 1 88 ? 7.204 1.596 -19.419 1.00 86.62 88 ALA A CA 1
ATOM 749 C C . ALA A 1 88 ? 6.668 0.212 -19.015 1.00 86.62 88 ALA A C 1
ATOM 751 O O . ALA A 1 88 ? 5.458 0.003 -18.938 1.00 86.62 88 ALA A O 1
ATOM 752 N N . GLU A 1 89 ? 7.567 -0.723 -18.706 1.00 89.25 89 GLU A N 1
ATOM 753 C CA . GLU A 1 89 ? 7.258 -2.077 -18.256 1.00 89.25 89 GLU A CA 1
ATOM 754 C C . GLU A 1 89 ? 6.698 -2.084 -16.827 1.00 89.25 89 GLU A C 1
ATOM 756 O O . GLU A 1 89 ? 5.851 -2.914 -16.503 1.00 89.25 89 GLU A O 1
ATOM 761 N N . MET A 1 90 ? 7.104 -1.140 -15.970 1.00 89.31 90 MET A N 1
ATOM 762 C CA . MET A 1 90 ? 6.551 -1.012 -14.613 1.00 89.31 90 MET A CA 1
ATOM 763 C C . MET A 1 90 ? 5.078 -0.615 -14.597 1.00 89.31 90 MET A C 1
ATOM 765 O O . MET A 1 90 ? 4.342 -1.031 -13.700 1.00 89.31 90 MET A O 1
ATOM 769 N N . LEU A 1 91 ? 4.633 0.194 -15.559 1.00 90.06 91 LEU A N 1
ATOM 770 C CA . LEU A 1 91 ? 3.283 0.748 -15.553 1.00 90.06 91 LEU A CA 1
ATOM 771 C C . LEU A 1 91 ? 2.184 -0.329 -15.446 1.00 90.06 91 LEU A C 1
ATOM 773 O O . LEU A 1 91 ? 1.429 -0.286 -14.473 1.00 90.06 91 LEU A O 1
ATOM 777 N N . PRO A 1 92 ? 2.077 -1.309 -16.363 1.00 90.44 92 PRO A N 1
ATOM 778 C CA . PRO A 1 92 ? 0.973 -2.269 -16.337 1.00 90.44 92 PRO A CA 1
ATOM 779 C C . PRO A 1 92 ? 1.035 -3.255 -15.160 1.00 90.44 92 PRO A C 1
ATOM 781 O O . PRO A 1 92 ? -0.011 -3.672 -14.664 1.00 90.44 92 PRO A O 1
ATOM 784 N N . TYR A 1 93 ? 2.233 -3.626 -14.696 1.00 90.44 93 TYR A N 1
ATOM 785 C CA . TYR A 1 93 ? 2.412 -4.691 -13.697 1.00 90.44 93 TYR A CA 1
ATOM 786 C C . TYR A 1 93 ? 2.604 -4.184 -12.260 1.00 90.44 93 TYR A C 1
ATOM 788 O O . TYR A 1 93 ? 2.461 -4.962 -11.311 1.00 90.44 93 TYR A O 1
ATOM 796 N N . PHE A 1 94 ? 2.931 -2.902 -12.075 1.00 90.94 94 PHE A N 1
ATOM 797 C CA . PHE A 1 94 ? 3.231 -2.319 -10.767 1.00 90.94 94 PHE A CA 1
ATOM 798 C C . PHE A 1 94 ? 2.411 -1.063 -10.477 1.00 90.94 94 PHE A C 1
ATOM 800 O O . PHE A 1 94 ? 1.554 -1.093 -9.591 1.00 90.94 94 PHE A O 1
ATOM 807 N N . TYR A 1 95 ? 2.612 0.018 -11.238 1.00 90.81 95 TYR A N 1
ATOM 808 C CA . TYR A 1 95 ? 1.972 1.303 -10.934 1.00 90.81 95 TYR A CA 1
ATOM 809 C C . TYR A 1 95 ? 0.461 1.289 -11.156 1.00 90.81 95 TYR A C 1
ATOM 811 O O . TYR A 1 95 ? -0.265 1.890 -10.370 1.00 90.81 95 TYR A O 1
ATOM 819 N N . LEU A 1 96 ? -0.037 0.580 -12.171 1.00 91.69 96 LEU A N 1
ATOM 820 C CA . LEU A 1 96 ? -1.472 0.491 -12.434 1.00 91.69 96 LEU A CA 1
ATOM 821 C C . LEU A 1 96 ? -2.225 -0.242 -11.299 1.00 91.69 96 LEU A C 1
ATOM 823 O O . LEU A 1 96 ? -3.152 0.356 -10.744 1.00 91.69 96 LEU A O 1
ATOM 827 N N . PRO A 1 97 ? -1.834 -1.465 -10.872 1.00 92.88 97 PRO A N 1
ATOM 828 C CA . PRO A 1 97 ? -2.430 -2.103 -9.697 1.00 92.88 97 PRO A CA 1
ATOM 829 C C . PRO A 1 97 ? -2.368 -1.240 -8.429 1.00 92.88 97 PRO A C 1
ATOM 831 O O . PRO A 1 97 ? -3.358 -1.131 -7.704 1.00 92.88 97 PRO A O 1
ATOM 834 N N . ILE A 1 98 ? -1.224 -0.598 -8.169 1.00 91.06 98 ILE A N 1
ATOM 835 C CA . ILE A 1 98 ? -1.032 0.239 -6.977 1.00 91.06 98 ILE A CA 1
ATOM 836 C C . ILE A 1 98 ? -1.888 1.506 -7.039 1.00 91.06 98 ILE A C 1
ATOM 838 O O . ILE A 1 98 ? -2.517 1.859 -6.044 1.00 91.06 98 ILE A O 1
ATOM 842 N N . GLY A 1 99 ? -1.980 2.159 -8.197 1.00 90.00 99 GLY A N 1
ATOM 843 C CA . GLY A 1 99 ? -2.816 3.341 -8.404 1.00 90.00 99 GLY A CA 1
ATOM 844 C C . GLY A 1 99 ? -4.296 3.057 -8.142 1.00 90.00 99 GLY A C 1
ATOM 845 O O . GLY A 1 99 ? -4.959 3.829 -7.446 1.00 90.00 99 GLY A O 1
ATOM 846 N N . ILE A 1 100 ? -4.800 1.908 -8.609 1.00 93.06 100 ILE A N 1
ATOM 847 C CA . ILE A 1 100 ? -6.171 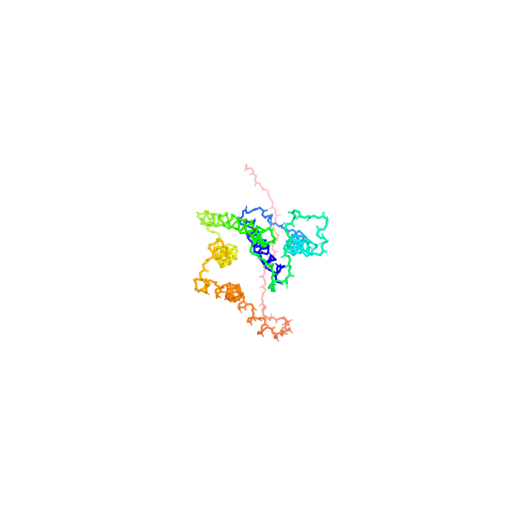1.458 -8.319 1.00 93.06 100 ILE A CA 1
ATOM 848 C C . ILE A 1 100 ? -6.361 1.252 -6.810 1.00 93.06 100 ILE A C 1
ATOM 850 O O . ILE A 1 100 ? -7.336 1.742 -6.238 1.00 93.06 100 ILE A O 1
ATOM 854 N N . LEU A 1 101 ? -5.425 0.575 -6.138 1.00 92.19 101 LEU A N 1
ATOM 855 C CA . LEU A 1 101 ? -5.499 0.341 -4.690 1.00 92.19 101 LEU A CA 1
ATOM 856 C C . LEU A 1 101 ? -5.433 1.636 -3.880 1.00 92.19 101 LEU A C 1
ATOM 858 O O . LEU A 1 101 ? -6.185 1.788 -2.920 1.00 92.19 101 LEU A O 1
ATOM 862 N N . LEU A 1 102 ? -4.573 2.580 -4.262 1.00 88.94 102 LEU A N 1
ATOM 863 C CA . LEU A 1 102 ? -4.481 3.899 -3.636 1.00 88.94 102 LEU A CA 1
ATOM 864 C C . LEU A 1 102 ? -5.801 4.656 -3.746 1.00 88.94 102 LEU A C 1
ATOM 866 O O . LEU A 1 102 ? -6.277 5.201 -2.750 1.00 88.94 102 LEU A O 1
ATOM 870 N N . PHE A 1 103 ? -6.423 4.639 -4.925 1.00 90.56 103 PHE A N 1
ATOM 871 C CA . PHE A 1 103 ? -7.732 5.245 -5.127 1.00 90.56 103 PHE A CA 1
ATOM 872 C C . PHE A 1 103 ? -8.804 4.590 -4.242 1.00 90.56 103 PHE A C 1
ATOM 874 O O . PHE A 1 103 ? -9.518 5.284 -3.515 1.00 90.56 103 PHE A O 1
ATOM 881 N N . LEU A 1 104 ? -8.878 3.254 -4.222 1.00 92.50 104 LEU A N 1
ATOM 882 C CA . LEU A 1 104 ? -9.813 2.524 -3.360 1.00 92.50 104 LEU A CA 1
ATOM 883 C C . LEU A 1 104 ? -9.581 2.836 -1.873 1.00 92.50 104 LEU A C 1
ATOM 885 O O . LEU A 1 104 ? -10.533 3.126 -1.148 1.00 92.50 104 LEU A O 1
ATOM 889 N N . ASN A 1 105 ? -8.326 2.864 -1.425 1.00 90.75 105 ASN A N 1
ATOM 890 C CA . ASN A 1 105 ? -7.963 3.225 -0.055 1.00 90.75 105 ASN A CA 1
ATOM 891 C C . ASN A 1 105 ? -8.408 4.644 0.291 1.00 90.75 105 ASN A C 1
ATOM 893 O O . ASN A 1 105 ? -9.000 4.854 1.347 1.00 90.75 105 ASN A O 1
ATOM 897 N N . LEU A 1 106 ? -8.186 5.604 -0.609 1.00 88.31 106 LEU A N 1
ATOM 898 C CA . LEU A 1 106 ? -8.595 6.989 -0.414 1.00 88.31 106 LEU A CA 1
ATOM 899 C C . LEU A 1 106 ? -10.120 7.119 -0.300 1.00 88.31 106 LEU A C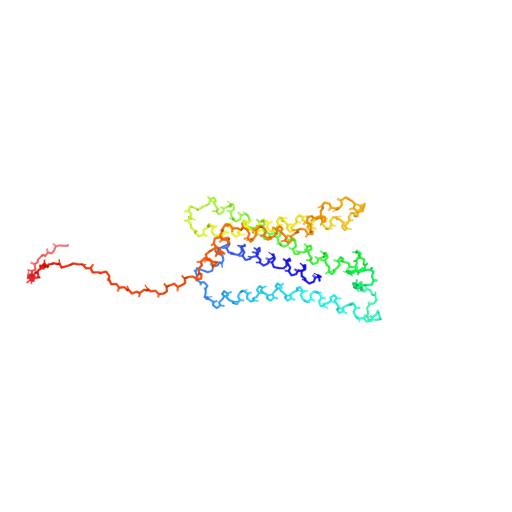 1
ATOM 901 O O . LEU A 1 106 ? -10.609 7.815 0.588 1.00 88.31 106 LEU A O 1
ATOM 905 N N . THR A 1 107 ? -10.884 6.422 -1.145 1.00 90.69 107 THR A N 1
ATOM 906 C CA . THR A 1 107 ? -12.358 6.461 -1.091 1.00 90.69 107 THR A CA 1
ATOM 907 C C . THR A 1 107 ? -12.907 5.879 0.216 1.00 90.69 107 THR A C 1
ATOM 909 O O . THR A 1 107 ? -13.722 6.527 0.878 1.00 90.69 107 THR A O 1
ATOM 912 N N . LEU A 1 108 ? -12.415 4.708 0.643 1.00 89.38 108 LEU A N 1
ATOM 913 C CA . LEU A 1 108 ? -12.778 4.082 1.921 1.00 89.38 108 LEU A CA 1
ATOM 914 C C . LEU A 1 108 ? -12.375 4.956 3.106 1.00 89.38 108 LEU A C 1
ATOM 916 O O . LEU A 1 108 ? -13.121 5.080 4.082 1.00 89.38 108 LEU A O 1
ATOM 920 N N . PHE A 1 109 ? -11.211 5.593 3.008 1.00 84.12 109 PHE A N 1
ATOM 921 C CA . PHE A 1 109 ? -10.713 6.500 4.021 1.00 84.12 109 PHE A CA 1
ATOM 922 C C . PHE A 1 109 ? -11.620 7.729 4.173 1.00 84.12 109 PHE A C 1
ATOM 924 O O . PHE A 1 109 ? -12.057 8.034 5.282 1.00 84.12 109 PHE A O 1
ATOM 931 N N . ILE A 1 110 ? -11.970 8.396 3.070 1.00 86.81 110 ILE A N 1
ATOM 932 C CA . ILE A 1 110 ? -12.881 9.551 3.077 1.00 86.81 110 ILE A CA 1
ATOM 933 C C . ILE A 1 110 ? -14.252 9.149 3.626 1.00 86.81 110 ILE A C 1
ATOM 935 O O . ILE A 1 110 ? -14.815 9.867 4.453 1.00 86.81 110 ILE A O 1
ATOM 939 N N . ALA A 1 111 ? -14.786 7.999 3.207 1.00 86.38 111 ALA A N 1
ATOM 940 C CA . ALA A 1 111 ? -16.063 7.496 3.704 1.00 86.38 111 ALA A CA 1
ATOM 941 C C . ALA A 1 111 ? -16.023 7.248 5.222 1.00 86.38 111 ALA A C 1
ATOM 943 O O . ALA A 1 111 ? -16.919 7.681 5.941 1.00 86.38 111 ALA A O 1
ATOM 944 N N . THR A 1 112 ? -14.950 6.627 5.715 1.00 82.19 112 THR A N 1
ATOM 945 C CA . THR A 1 112 ? -14.717 6.406 7.149 1.00 82.19 112 THR A CA 1
ATOM 946 C C . THR A 1 112 ? -14.613 7.726 7.907 1.00 82.19 112 THR A C 1
ATOM 948 O O . THR A 1 112 ? -15.287 7.913 8.913 1.00 82.19 112 THR A O 1
ATOM 951 N N . ALA A 1 113 ? -13.805 8.672 7.422 1.00 80.88 113 ALA A N 1
ATOM 952 C CA . ALA A 1 113 ? -13.609 9.965 8.069 1.00 80.88 113 ALA A CA 1
ATOM 953 C C . ALA A 1 113 ? -14.919 10.760 8.175 1.00 80.88 113 ALA A C 1
ATOM 955 O O . ALA A 1 113 ? -15.187 11.362 9.218 1.00 80.88 113 ALA A O 1
ATOM 956 N N . ARG A 1 114 ? -15.754 10.726 7.128 1.00 83.00 114 ARG A N 1
ATOM 957 C CA . ARG A 1 114 ? -17.092 11.334 7.137 1.00 83.00 114 ARG A CA 1
ATOM 958 C C . ARG A 1 114 ? -17.985 10.695 8.193 1.00 83.00 114 ARG A C 1
ATOM 960 O O . ARG A 1 114 ? -18.578 11.424 8.979 1.00 83.00 114 ARG A O 1
ATOM 967 N N . GLU A 1 115 ? -18.019 9.367 8.258 1.00 78.62 115 GLU A N 1
ATOM 968 C CA . GLU A 1 115 ? -18.824 8.642 9.246 1.00 78.62 115 GLU A CA 1
ATOM 969 C C . GLU A 1 115 ? -18.378 8.951 10.680 1.00 78.62 115 GLU A C 1
ATOM 971 O O . GLU A 1 115 ? -19.210 9.265 11.524 1.00 78.62 115 GLU A O 1
ATOM 976 N N . LEU A 1 116 ? -17.068 8.966 10.960 1.00 73.00 116 LEU A N 1
ATOM 977 C CA . LEU A 1 116 ? -16.569 9.357 12.284 1.00 73.00 116 LEU A CA 1
ATOM 978 C C . LEU A 1 116 ? -16.936 10.802 12.615 1.00 73.00 116 LEU A C 1
ATOM 980 O O . LEU A 1 116 ? -17.392 11.071 13.718 1.00 73.00 116 LEU A O 1
ATOM 984 N N . THR A 1 117 ? -16.735 11.736 11.686 1.00 72.19 117 THR A N 1
ATOM 985 C CA . THR A 1 117 ? -16.953 13.166 11.950 1.00 72.19 117 THR A CA 1
ATOM 986 C C . THR A 1 117 ? -18.440 13.473 12.151 1.00 72.19 117 THR A C 1
ATOM 988 O O . THR A 1 117 ? -18.798 14.188 13.085 1.00 72.19 117 THR A O 1
ATOM 991 N N . CYS A 1 118 ? -19.319 12.892 11.329 1.00 69.12 118 CYS A N 1
ATOM 992 C CA . CYS A 1 118 ? -20.767 13.068 11.438 1.00 69.12 118 CYS A CA 1
ATOM 993 C C . CYS A 1 118 ? -21.390 12.234 12.572 1.00 69.12 118 CYS A C 1
ATOM 995 O O . CYS A 1 118 ? -22.348 12.683 13.196 1.00 69.12 118 CYS A O 1
ATOM 997 N N . GLY A 1 119 ? -20.852 11.048 12.866 1.00 63.00 119 GLY A N 1
ATOM 998 C CA . GLY A 1 119 ? -21.295 10.185 13.965 1.00 63.00 119 GLY A CA 1
ATOM 999 C C . GLY A 1 119 ? -20.898 10.726 15.341 1.00 63.00 119 GLY A C 1
ATOM 1000 O O . GLY A 1 119 ? -21.707 10.697 16.265 1.00 63.00 119 GLY A O 1
ATOM 1001 N N . LEU A 1 120 ? -19.705 11.325 15.464 1.00 54.88 120 LEU A N 1
ATOM 1002 C CA . LEU A 1 120 ? -19.274 12.043 16.674 1.00 54.88 120 LEU A CA 1
ATOM 1003 C C . LEU A 1 120 ? -20.184 13.235 17.004 1.00 54.88 120 LEU A C 1
ATOM 1005 O O . LEU A 1 120 ? -20.352 13.560 18.174 1.00 54.88 120 LEU A O 1
ATOM 1009 N N . TRP A 1 121 ? -20.799 13.861 15.997 1.00 51.09 121 TRP A N 1
ATOM 1010 C CA . TRP A 1 121 ? -21.785 14.930 16.194 1.00 51.09 121 TRP A CA 1
ATOM 1011 C C . TRP A 1 121 ? -23.138 14.435 16.724 1.00 51.09 121 TRP A C 1
ATOM 1013 O O . TRP A 1 121 ? -23.943 15.249 17.168 1.00 51.09 121 TRP A O 1
ATOM 1023 N N . LYS A 1 122 ? -23.417 13.124 16.672 1.00 52.34 122 LYS A N 1
ATOM 1024 C CA . LYS A 1 122 ? -24.741 12.569 16.981 1.00 52.34 122 LYS A CA 1
ATOM 1025 C C . LYS A 1 122 ? -24.841 11.783 18.285 1.00 52.34 122 LYS A C 1
ATOM 1027 O O . LYS A 1 122 ? -25.971 11.487 18.673 1.00 52.34 122 LYS A O 1
ATOM 1032 N N . THR A 1 123 ? -23.758 11.388 18.967 1.00 46.88 123 THR A N 1
ATOM 1033 C CA . THR A 1 123 ? -23.933 10.525 20.154 1.00 46.88 123 THR A CA 1
ATOM 1034 C C . THR A 1 123 ? -22.832 10.610 21.219 1.00 46.88 123 THR A C 1
ATOM 1036 O O . THR A 1 123 ? -21.671 10.290 20.974 1.00 46.88 123 THR A O 1
ATOM 1039 N N . GLU A 1 124 ? -23.239 10.932 22.453 1.00 48.25 124 GLU A N 1
ATOM 1040 C CA . GLU A 1 124 ? -22.473 10.798 23.704 1.00 48.25 124 GLU A CA 1
ATOM 1041 C C . GLU A 1 124 ? -22.300 9.320 24.142 1.00 48.25 124 GLU A C 1
ATOM 1043 O O . GLU A 1 124 ? -22.679 8.943 25.248 1.00 48.25 124 GLU A O 1
ATOM 1048 N N . VAL A 1 125 ? -21.733 8.428 23.312 1.00 49.22 125 VAL A N 1
ATOM 1049 C CA . VAL A 1 125 ? -21.458 7.029 23.738 1.00 49.22 125 VAL A CA 1
ATOM 1050 C C . VAL A 1 125 ? -19.974 6.814 24.000 1.00 49.22 125 VAL A C 1
ATOM 1052 O O . VAL A 1 125 ? -19.176 6.464 23.126 1.00 49.22 125 VAL A O 1
ATOM 1055 N N . VAL A 1 126 ? -19.597 7.028 25.256 1.00 47.59 126 VAL A N 1
ATOM 1056 C CA . VAL A 1 126 ? -18.224 6.985 25.763 1.00 47.59 126 VAL A CA 1
ATOM 1057 C C . VAL A 1 126 ? -17.916 5.588 26.321 1.00 47.59 126 VAL A C 1
ATOM 1059 O O . VAL A 1 126 ? -18.012 5.363 27.5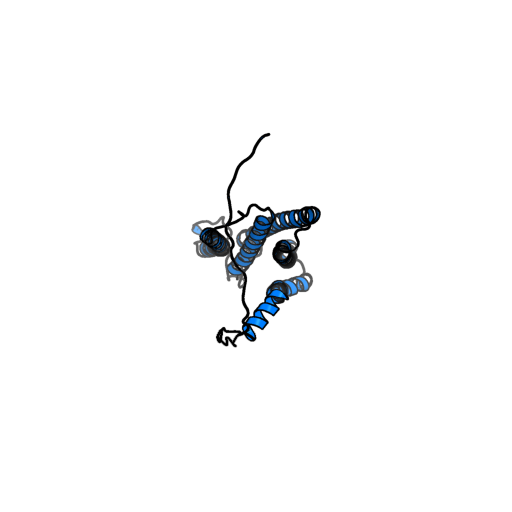19 1.00 47.59 126 VAL A O 1
ATOM 1062 N N . LYS A 1 127 ? -17.551 4.627 25.454 1.00 41.41 127 LYS A N 1
ATOM 1063 C CA . LYS A 1 127 ? -16.579 3.547 25.784 1.00 41.41 127 LYS A CA 1
ATOM 1064 C C . LYS A 1 127 ? -16.187 2.684 24.580 1.00 41.41 127 LYS A C 1
ATOM 1066 O O . LYS A 1 127 ? -14.998 2.493 24.353 1.00 41.41 127 LYS A O 1
ATOM 1071 N N . SER A 1 128 ? -17.149 2.231 23.766 1.00 52.25 128 SER A N 1
ATOM 1072 C CA . SER A 1 128 ? -16.875 1.436 22.545 1.00 52.25 128 SER A CA 1
ATOM 1073 C C . SER A 1 128 ? -16.265 2.282 21.412 1.00 52.25 128 SER A C 1
ATOM 1075 O O . SER A 1 128 ? -15.446 1.807 20.626 1.00 52.25 128 SER A O 1
ATOM 1077 N N . THR A 1 129 ? -16.589 3.576 21.388 1.00 57.78 129 THR A N 1
ATOM 1078 C CA . THR A 1 129 ? -16.086 4.562 20.422 1.00 57.78 129 THR A CA 1
ATOM 1079 C C . THR A 1 129 ? -14.575 4.779 20.512 1.00 57.78 129 THR A C 1
ATOM 1081 O O . THR A 1 129 ? -13.955 5.088 19.502 1.00 57.78 129 THR A O 1
ATOM 1084 N N . ASN A 1 130 ? -13.948 4.604 21.681 1.00 64.94 130 ASN A N 1
ATOM 1085 C CA . ASN A 1 130 ? -12.544 4.990 21.869 1.00 64.94 130 ASN A CA 1
ATOM 1086 C C . ASN A 1 130 ? -11.569 4.026 21.170 1.00 64.94 130 ASN A C 1
ATOM 1088 O O . ASN A 1 130 ? -10.664 4.466 20.463 1.00 64.94 130 ASN A O 1
ATOM 1092 N N . GLU A 1 131 ? -11.796 2.715 21.278 1.00 68.62 131 GLU A N 1
ATOM 1093 C CA . GLU A 1 131 ? -10.973 1.718 20.582 1.00 68.62 131 GLU A CA 1
ATOM 1094 C C . GLU A 1 131 ? -11.143 1.844 19.062 1.00 68.62 131 GLU A C 1
ATOM 1096 O O . GLU A 1 131 ? -10.161 1.992 18.336 1.00 68.62 131 GLU A O 1
ATOM 1101 N N . ARG A 1 132 ? -12.392 1.928 18.582 1.00 70.00 132 ARG A N 1
ATOM 1102 C CA . ARG A 1 132 ? -12.689 2.124 17.154 1.00 70.00 132 ARG A CA 1
ATOM 1103 C C . ARG A 1 132 ? -12.072 3.423 16.623 1.00 70.00 132 ARG A C 1
ATOM 1105 O O . ARG A 1 132 ? -11.442 3.416 15.566 1.00 70.00 132 ARG A O 1
ATOM 1112 N N . ALA A 1 133 ? -12.209 4.537 17.349 1.00 72.88 133 ALA A N 1
ATOM 1113 C CA . ALA A 1 133 ? -11.616 5.821 16.971 1.00 72.88 133 ALA A CA 1
ATOM 1114 C C . ALA A 1 133 ? -10.085 5.763 16.978 1.00 72.88 133 ALA A C 1
ATOM 1116 O O . ALA A 1 133 ? -9.444 6.375 16.125 1.00 72.88 133 ALA A O 1
ATOM 1117 N N . THR A 1 134 ? -9.493 5.002 17.900 1.00 76.56 134 THR A N 1
ATOM 1118 C CA . THR A 1 134 ? -8.049 4.772 17.934 1.00 76.56 134 THR A CA 1
ATOM 1119 C C . THR A 1 134 ? -7.599 4.008 16.692 1.00 76.56 134 THR A C 1
ATOM 1121 O O . THR A 1 134 ? -6.716 4.508 15.999 1.00 76.56 134 THR A O 1
ATOM 1124 N N . LEU A 1 135 ? -8.255 2.892 16.331 1.00 75.75 135 LEU A N 1
ATOM 1125 C CA . LEU A 1 135 ? -7.995 2.167 15.075 1.00 75.75 135 LEU A CA 1
ATOM 1126 C C . LEU A 1 135 ? -8.146 3.071 13.842 1.00 75.75 135 LEU A C 1
ATOM 1128 O O . LEU A 1 135 ? -7.270 3.079 12.976 1.00 75.75 135 LEU A O 1
ATOM 1132 N N . GLY A 1 136 ? -9.203 3.886 13.791 1.00 75.06 136 GLY A N 1
ATOM 1133 C CA . GLY A 1 136 ? -9.416 4.868 12.725 1.00 75.06 136 GLY A CA 1
ATOM 1134 C C . GLY A 1 136 ? -8.272 5.882 12.609 1.00 75.06 136 GLY A C 1
ATOM 1135 O O . GLY A 1 136 ? -7.794 6.148 11.507 1.00 75.06 136 GLY A O 1
ATOM 1136 N N . ARG A 1 137 ? -7.759 6.397 13.737 1.00 79.88 137 ARG A N 1
ATOM 1137 C CA . ARG A 1 137 ? -6.589 7.296 13.767 1.00 79.88 137 ARG A CA 1
ATOM 1138 C C . ARG A 1 137 ? -5.310 6.603 13.293 1.00 79.88 137 ARG A C 1
ATOM 1140 O O . ARG A 1 137 ? -4.507 7.243 12.617 1.00 79.88 137 ARG A O 1
ATOM 1147 N N . VAL A 1 138 ? -5.106 5.325 13.629 1.00 80.56 138 VAL A N 1
ATOM 1148 C CA . VAL A 1 138 ? -3.958 4.542 13.131 1.00 80.56 138 VAL A CA 1
ATOM 1149 C C . VAL A 1 138 ? -4.041 4.406 11.619 1.00 80.56 138 VAL A C 1
ATOM 1151 O O . VAL A 1 138 ? -3.091 4.736 10.918 1.00 80.56 138 VAL A O 1
ATOM 1154 N N . CYS A 1 139 ? -5.197 3.974 11.118 1.00 80.25 139 CYS A N 1
ATOM 1155 C CA . CYS A 1 139 ? -5.432 3.789 9.695 1.00 80.25 139 CYS A CA 1
ATOM 1156 C C . CYS A 1 139 ? -5.276 5.095 8.918 1.00 80.25 139 CYS A C 1
ATOM 1158 O O . CYS A 1 139 ? -4.652 5.092 7.866 1.00 80.25 139 CYS A O 1
ATOM 1160 N N . LEU A 1 140 ? -5.759 6.221 9.457 1.00 80.69 140 LEU A N 1
ATOM 1161 C CA . LEU A 1 140 ? -5.536 7.545 8.875 1.00 80.69 140 LEU A CA 1
ATOM 1162 C C . LEU A 1 140 ? -4.041 7.853 8.729 1.00 80.69 140 LEU A C 1
ATOM 1164 O O . LEU A 1 140 ? -3.593 8.243 7.655 1.00 80.69 140 LEU A O 1
ATOM 1168 N N . LYS A 1 141 ? -3.259 7.655 9.797 1.00 83.00 141 LYS A N 1
ATOM 1169 C CA . LYS A 1 141 ? -1.806 7.866 9.753 1.00 83.00 141 LYS A CA 1
ATOM 1170 C C . LYS A 1 141 ? -1.139 6.949 8.728 1.00 83.00 141 LYS A C 1
ATOM 1172 O O . LYS A 1 141 ? -0.278 7.414 7.993 1.00 83.00 141 LYS A O 1
ATOM 1177 N N . LEU A 1 142 ? -1.558 5.685 8.642 1.00 81.94 142 LEU A N 1
ATOM 1178 C CA . LEU A 1 142 ? -1.048 4.736 7.651 1.00 81.94 142 LEU A CA 1
ATOM 1179 C C . LEU A 1 142 ? -1.395 5.151 6.219 1.00 81.94 142 LEU A C 1
ATOM 1181 O O . LEU A 1 142 ? -0.512 5.151 5.371 1.00 81.94 142 LEU A O 1
ATOM 1185 N N . VAL A 1 143 ? -2.635 5.563 5.950 1.00 81.19 143 VAL A N 1
ATOM 1186 C CA . VAL A 1 143 ? -3.055 6.046 4.625 1.00 81.19 143 VAL A CA 1
ATOM 1187 C C . VAL A 1 143 ? -2.303 7.315 4.238 1.00 81.19 143 VAL A C 1
ATOM 1189 O O . VAL A 1 143 ? -1.905 7.431 3.089 1.00 81.19 143 VAL A O 1
ATOM 1192 N N . ILE A 1 144 ? -2.053 8.244 5.166 1.00 82.50 144 ILE A N 1
ATOM 1193 C CA . ILE A 1 144 ? -1.235 9.435 4.887 1.00 82.50 144 ILE A CA 1
ATOM 1194 C C . ILE A 1 144 ? 0.210 9.037 4.573 1.00 82.50 144 ILE A C 1
ATOM 1196 O O . ILE A 1 144 ? 0.740 9.438 3.540 1.00 82.50 144 ILE A O 1
ATOM 1200 N N . VAL A 1 145 ? 0.845 8.250 5.449 1.00 83.94 145 VAL A N 1
ATOM 1201 C CA . VAL A 1 145 ? 2.256 7.858 5.304 1.00 83.94 145 VAL A CA 1
ATOM 1202 C C . VAL A 1 145 ? 2.468 7.070 4.013 1.00 83.94 145 VAL A C 1
ATOM 1204 O O . VAL A 1 145 ? 3.409 7.350 3.279 1.00 83.94 145 VAL A O 1
ATOM 1207 N N . MET A 1 146 ? 1.579 6.126 3.703 1.00 82.12 146 MET A N 1
ATOM 1208 C CA . MET A 1 146 ? 1.631 5.330 2.474 1.00 82.12 146 MET A CA 1
ATOM 1209 C C . MET A 1 146 ? 1.167 6.126 1.248 1.00 82.12 146 MET A C 1
ATOM 1211 O O . MET A 1 146 ? 1.731 5.990 0.178 1.00 82.12 146 MET A O 1
ATOM 1215 N N . GLY A 1 147 ? 0.151 6.976 1.364 1.00 81.25 147 GLY A N 1
ATOM 1216 C CA . GLY A 1 147 ? -0.400 7.719 0.231 1.00 81.25 147 GLY A CA 1
ATOM 1217 C C . GLY A 1 147 ? 0.543 8.807 -0.274 1.00 81.25 147 GLY A C 1
ATOM 1218 O O . GLY A 1 147 ? 0.796 8.882 -1.470 1.00 81.25 147 GLY A O 1
ATOM 1219 N N . ILE A 1 148 ? 1.103 9.627 0.623 1.00 83.50 148 ILE A N 1
ATOM 1220 C CA . ILE A 1 148 ? 1.990 10.738 0.235 1.00 83.50 148 ILE A CA 1
ATOM 1221 C C . ILE A 1 148 ? 3.281 10.214 -0.396 1.00 83.50 148 ILE A C 1
ATOM 1223 O O . ILE A 1 148 ? 3.697 10.719 -1.436 1.00 83.50 148 ILE A O 1
ATOM 1227 N N . THR A 1 149 ? 3.898 9.198 0.211 1.00 87.06 149 THR A N 1
ATOM 1228 C CA . THR A 1 149 ? 5.143 8.600 -0.302 1.00 87.06 149 THR A CA 1
ATOM 1229 C C . THR A 1 149 ? 4.955 8.018 -1.693 1.00 87.06 149 THR A C 1
ATOM 1231 O O . THR A 1 149 ? 5.791 8.230 -2.561 1.00 87.06 149 THR A O 1
ATOM 1234 N N . TRP A 1 150 ? 3.820 7.375 -1.947 1.00 87.25 150 TRP A N 1
ATOM 1235 C CA . TRP A 1 150 ? 3.548 6.770 -3.243 1.00 87.25 150 TRP A CA 1
ATOM 1236 C C . TRP A 1 150 ? 3.063 7.738 -4.308 1.00 87.25 150 TRP A C 1
ATOM 1238 O O . TRP A 1 150 ? 3.365 7.545 -5.480 1.00 87.25 150 TRP A O 1
ATOM 1248 N N . VAL A 1 151 ? 2.354 8.803 -3.928 1.00 86.25 151 VAL A N 1
ATOM 1249 C CA . VAL A 1 151 ? 2.097 9.912 -4.854 1.00 86.25 151 VAL A CA 1
ATOM 1250 C C . VAL A 1 151 ? 3.423 10.541 -5.279 1.00 86.25 151 VAL A C 1
ATOM 1252 O O . VAL A 1 151 ? 3.610 10.792 -6.464 1.00 86.25 151 VAL A O 1
ATOM 1255 N N . ALA A 1 152 ? 4.361 10.741 -4.349 1.00 88.50 152 ALA A N 1
ATOM 1256 C CA . ALA A 1 152 ? 5.699 11.224 -4.682 1.00 88.50 152 ALA A CA 1
ATOM 1257 C C . ALA A 1 152 ? 6.471 10.248 -5.590 1.00 88.50 152 ALA A C 1
ATOM 1259 O O . ALA A 1 152 ? 7.101 10.695 -6.542 1.00 88.50 152 ALA A O 1
ATOM 1260 N N . ASP A 1 153 ? 6.368 8.938 -5.351 1.00 88.88 153 ASP A N 1
ATOM 1261 C CA . ASP A 1 153 ? 6.989 7.899 -6.186 1.00 88.88 153 ASP A CA 1
ATOM 1262 C C . ASP A 1 153 ? 6.429 7.904 -7.623 1.00 88.88 153 ASP A C 1
ATOM 1264 O O . ASP A 1 153 ? 7.183 7.950 -8.594 1.00 88.88 153 ASP A O 1
ATOM 1268 N N . ILE A 1 154 ? 5.100 7.990 -7.774 1.00 86.00 154 ILE A N 1
ATOM 1269 C CA . ILE A 1 154 ? 4.439 8.118 -9.084 1.00 86.00 154 ILE A CA 1
ATOM 1270 C C . ILE A 1 154 ? 4.852 9.417 -9.786 1.00 86.00 154 ILE A C 1
ATOM 1272 O O . ILE A 1 154 ? 5.053 9.417 -10.998 1.00 86.00 154 ILE A O 1
ATOM 1276 N N . LEU A 1 155 ? 4.979 10.528 -9.052 1.00 88.56 155 LEU A N 1
ATOM 1277 C CA . LEU A 1 155 ? 5.442 11.798 -9.619 1.00 88.56 155 LEU A CA 1
ATOM 1278 C C . LEU A 1 155 ? 6.902 11.717 -10.075 1.00 88.56 155 LEU A C 1
ATOM 1280 O O . LEU A 1 155 ? 7.209 12.228 -11.149 1.00 88.56 155 LEU A O 1
ATOM 1284 N N . SER A 1 156 ? 7.767 11.052 -9.305 1.00 89.44 156 SER A N 1
ATOM 1285 C CA . SER A 1 156 ? 9.165 10.796 -9.674 1.00 89.44 156 SER A CA 1
ATOM 1286 C C . SER A 1 156 ? 9.258 10.025 -10.985 1.00 89.44 156 SER A C 1
ATOM 1288 O O . SER A 1 156 ? 9.945 10.448 -11.916 1.00 89.44 156 SER A O 1
ATOM 1290 N N . TRP A 1 157 ? 8.468 8.958 -11.101 1.00 87.12 157 TRP A N 1
ATOM 1291 C CA . TRP A 1 157 ? 8.368 8.153 -12.312 1.00 87.12 157 TRP A CA 1
ATOM 1292 C C . TRP A 1 157 ? 7.775 8.927 -13.506 1.00 87.12 157 TRP A C 1
ATOM 1294 O O . TRP A 1 157 ? 8.283 8.817 -14.619 1.00 87.12 157 TRP A O 1
ATOM 1304 N N . ALA A 1 158 ? 6.726 9.733 -13.299 1.00 86.12 158 ALA A N 1
ATOM 1305 C CA . ALA A 1 158 ? 6.008 10.407 -14.386 1.00 86.12 158 ALA A CA 1
ATOM 1306 C C . ALA A 1 158 ? 6.695 11.684 -14.899 1.00 86.12 158 ALA A C 1
ATOM 1308 O O . ALA A 1 158 ? 6.664 11.964 -16.097 1.00 86.12 158 ALA A O 1
ATOM 1309 N N . ILE A 1 159 ? 7.258 12.493 -13.997 1.00 88.50 159 ILE A N 1
ATOM 1310 C CA . ILE A 1 159 ? 7.886 13.783 -14.324 1.00 88.50 159 ILE A CA 1
ATOM 1311 C C . ILE A 1 159 ? 9.367 13.585 -14.662 1.00 88.50 159 ILE A C 1
ATOM 1313 O O . ILE A 1 159 ? 9.913 14.301 -15.504 1.00 88.50 159 ILE A O 1
ATOM 1317 N N . GLY A 1 160 ? 10.023 12.618 -14.016 1.00 83.19 160 GLY A N 1
ATOM 1318 C CA . GLY A 1 160 ? 11.459 12.413 -14.132 1.00 83.19 160 GLY A CA 1
ATOM 1319 C C . GLY A 1 160 ? 12.258 13.614 -13.617 1.00 83.19 160 GLY A C 1
ATOM 1320 O O . GLY A 1 160 ? 11.911 14.251 -12.620 1.00 83.19 160 GLY A O 1
ATOM 1321 N N . GLY A 1 161 ? 13.361 13.925 -14.296 1.00 85.62 161 GLY A N 1
ATOM 1322 C CA . GLY A 1 161 ? 14.262 15.021 -13.938 1.00 85.62 161 GLY A CA 1
ATOM 1323 C C . GLY A 1 161 ? 15.484 14.579 -13.124 1.00 85.62 161 GLY A C 1
ATOM 1324 O O . GLY A 1 161 ? 15.736 13.383 -12.962 1.00 85.62 161 GLY A O 1
ATOM 1325 N N . PRO A 1 162 ? 16.300 15.536 -12.649 1.00 87.69 162 PRO A N 1
ATOM 1326 C CA . PRO A 1 162 ? 17.521 15.227 -11.916 1.00 87.69 162 PRO A CA 1
ATOM 1327 C C . PRO A 1 162 ? 17.244 14.463 -10.616 1.00 87.69 162 PRO A C 1
ATOM 1329 O O . PRO A 1 162 ? 16.403 14.873 -9.816 1.00 87.69 162 PRO A O 1
ATOM 1332 N N . SER A 1 163 ? 18.015 13.404 -10.356 1.00 85.44 163 SER A N 1
ATOM 1333 C CA . SER A 1 163 ? 17.793 12.496 -9.220 1.00 85.44 163 SER A CA 1
ATOM 1334 C C . SER A 1 163 ? 17.777 13.193 -7.855 1.00 85.44 163 SER A C 1
ATOM 1336 O O . SER A 1 163 ? 17.062 12.763 -6.957 1.00 85.44 163 SER A O 1
ATOM 1338 N N . TYR A 1 164 ? 18.504 14.306 -7.695 1.00 89.19 164 TYR A N 1
ATOM 1339 C CA . TYR A 1 164 ? 18.587 15.020 -6.417 1.00 89.19 164 TYR A CA 1
ATOM 1340 C C . TYR A 1 164 ? 17.255 15.614 -5.939 1.00 89.19 164 TYR A C 1
ATOM 1342 O O . TYR A 1 164 ? 17.094 15.838 -4.741 1.00 89.19 164 TYR A O 1
ATOM 1350 N N . ILE A 1 165 ? 16.303 15.870 -6.845 1.00 90.25 165 ILE A N 1
ATOM 1351 C CA . ILE A 1 165 ? 14.977 16.405 -6.495 1.00 90.25 165 ILE A CA 1
ATOM 1352 C C . ILE A 1 165 ? 14.174 15.361 -5.706 1.00 90.25 165 ILE A C 1
ATOM 1354 O O . ILE A 1 165 ? 13.404 15.711 -4.812 1.00 90.25 165 ILE A O 1
ATOM 1358 N N . TRP A 1 166 ? 14.413 14.082 -5.994 1.00 91.00 166 TRP A N 1
ATOM 1359 C CA . TRP A 1 166 ? 13.683 12.952 -5.428 1.00 91.00 166 TRP A CA 1
ATOM 1360 C C . TRP A 1 166 ? 14.370 12.345 -4.201 1.00 91.00 166 TRP A C 1
ATOM 1362 O O . TRP A 1 166 ? 13.745 11.594 -3.464 1.00 91.00 166 TRP A O 1
ATOM 1372 N N . TYR A 1 167 ? 15.610 12.737 -3.878 1.00 90.19 167 TYR A N 1
ATOM 1373 C CA . TYR A 1 167 ? 16.335 12.189 -2.721 1.00 90.19 167 TYR A CA 1
ATOM 1374 C C . TYR A 1 167 ? 15.567 12.317 -1.407 1.00 90.19 167 TYR A C 1
ATOM 1376 O O . TYR A 1 167 ? 15.558 11.390 -0.603 1.00 90.19 167 TYR A O 1
ATOM 1384 N N . PHE A 1 168 ? 14.901 13.449 -1.177 1.00 90.00 168 PHE A N 1
ATOM 1385 C CA . PHE A 1 168 ? 14.108 13.630 0.036 1.00 90.00 168 PHE A CA 1
ATOM 1386 C C . PHE A 1 168 ? 12.944 12.632 0.109 1.00 90.00 168 PHE A C 1
ATOM 1388 O O . PHE A 1 168 ? 12.731 12.001 1.145 1.00 90.00 168 PHE A O 1
ATOM 1395 N N . THR A 1 169 ? 12.212 12.457 -0.991 1.00 88.75 169 THR A N 1
ATOM 1396 C CA . THR A 1 169 ? 11.077 11.530 -1.059 1.00 88.75 169 THR A CA 1
ATOM 1397 C C . THR A 1 169 ? 11.539 10.077 -1.000 1.00 88.75 169 THR A C 1
ATOM 1399 O O . THR A 1 169 ? 10.918 9.281 -0.299 1.00 88.75 169 THR A O 1
ATOM 1402 N N . ASP A 1 170 ? 12.677 9.755 -1.612 1.00 88.88 170 ASP A N 1
ATOM 1403 C CA . ASP A 1 170 ? 13.292 8.427 -1.589 1.00 88.88 170 ASP A CA 1
ATOM 1404 C C . ASP A 1 170 ? 13.787 8.059 -0.182 1.00 88.88 170 ASP A C 1
ATOM 1406 O O . ASP A 1 170 ? 13.615 6.927 0.272 1.00 88.88 170 ASP A O 1
ATOM 1410 N N . ILE A 1 171 ? 14.338 9.017 0.571 1.00 91.00 171 ILE A N 1
ATOM 1411 C CA . ILE A 1 171 ? 14.703 8.813 1.981 1.00 91.00 171 ILE A CA 1
ATOM 1412 C C . ILE A 1 171 ? 13.456 8.511 2.820 1.00 91.00 171 ILE A C 1
ATOM 1414 O O . ILE A 1 171 ? 13.463 7.586 3.631 1.00 91.00 171 ILE A O 1
ATOM 1418 N N . ILE A 1 172 ? 12.355 9.239 2.622 1.00 89.25 172 ILE A N 1
ATOM 1419 C CA . ILE A 1 172 ? 11.105 8.944 3.339 1.00 89.25 172 ILE A CA 1
ATOM 1420 C C . ILE A 1 172 ? 10.567 7.562 2.939 1.00 89.25 172 ILE A C 1
ATOM 1422 O O . ILE A 1 172 ? 10.121 6.812 3.808 1.00 89.25 172 ILE A O 1
ATOM 1426 N N . ASN A 1 173 ? 10.640 7.207 1.655 1.00 88.56 173 ASN A N 1
ATOM 1427 C CA . ASN A 1 173 ? 10.200 5.913 1.135 1.00 88.56 173 ASN A CA 1
ATOM 1428 C C . ASN A 1 173 ? 11.037 4.751 1.708 1.00 88.56 173 ASN A C 1
ATOM 1430 O O . ASN A 1 173 ? 10.500 3.746 2.161 1.00 88.56 173 ASN A O 1
ATOM 1434 N N . THR A 1 174 ? 12.359 4.904 1.807 1.00 88.81 174 THR A N 1
ATOM 1435 C CA . THR A 1 174 ? 13.238 3.893 2.429 1.00 88.81 174 THR A CA 1
ATOM 1436 C C . THR A 1 174 ? 13.019 3.767 3.940 1.00 88.81 174 THR A C 1
ATOM 1438 O O . THR A 1 174 ? 13.087 2.666 4.488 1.00 88.81 174 THR A O 1
ATOM 1441 N N . LEU A 1 175 ? 12.673 4.864 4.622 1.00 89.94 175 LEU A N 1
ATOM 1442 C CA . LEU A 1 175 ? 12.297 4.870 6.040 1.00 89.94 175 LEU A CA 1
ATOM 1443 C C . LEU A 1 175 ? 10.832 4.480 6.288 1.00 89.94 175 LEU A C 1
ATOM 1445 O O . LEU A 1 175 ? 10.401 4.423 7.442 1.00 89.94 175 LEU A O 1
ATOM 1449 N N . GLN A 1 176 ? 10.055 4.180 5.246 1.00 87.75 176 GLN A N 1
ATOM 1450 C CA . GLN A 1 176 ? 8.619 3.928 5.350 1.00 87.75 176 GLN A CA 1
ATOM 14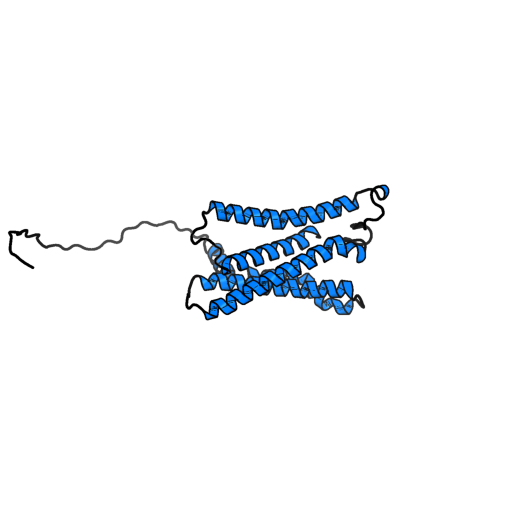51 C C . GLN A 1 176 ? 8.289 2.813 6.348 1.00 87.75 176 GLN A C 1
ATOM 1453 O O . GLN A 1 176 ? 7.380 2.967 7.164 1.00 87.75 176 GLN A O 1
ATOM 1458 N N . GLY A 1 177 ? 9.066 1.726 6.357 1.00 86.25 177 GLY A N 1
ATOM 1459 C CA . GLY A 1 177 ? 8.902 0.643 7.331 1.00 86.25 177 GLY A CA 1
ATOM 1460 C C . GLY A 1 177 ? 9.067 1.111 8.784 1.00 86.25 177 GLY A C 1
ATOM 1461 O O . GLY A 1 177 ? 8.269 0.742 9.648 1.00 86.25 177 GLY A O 1
ATOM 1462 N N . LEU A 1 178 ? 10.043 1.986 9.049 1.00 88.88 178 LEU A N 1
ATOM 1463 C CA . LEU A 1 178 ? 10.263 2.577 10.372 1.00 88.88 178 LEU A CA 1
ATOM 1464 C C . LEU A 1 178 ? 9.105 3.504 10.768 1.00 88.88 178 LEU A C 1
ATOM 1466 O O . LEU A 1 178 ? 8.630 3.447 11.902 1.00 88.88 178 LEU A O 1
ATOM 1470 N N . LEU A 1 179 ? 8.606 4.318 9.834 1.00 86.50 179 LEU A N 1
ATOM 1471 C CA . LEU A 1 179 ? 7.459 5.197 10.076 1.00 86.50 179 LEU A CA 1
ATOM 1472 C C . LEU A 1 179 ? 6.197 4.395 10.421 1.00 86.50 179 LEU A C 1
ATOM 1474 O O . LEU A 1 179 ? 5.495 4.736 11.374 1.00 86.50 179 LEU A O 1
ATOM 1478 N N . ILE A 1 180 ? 5.934 3.297 9.705 1.00 86.38 180 ILE A N 1
ATOM 1479 C CA . ILE A 1 180 ? 4.820 2.382 10.004 1.00 86.38 180 ILE A CA 1
ATOM 1480 C C . ILE A 1 180 ? 4.986 1.776 11.399 1.00 86.38 180 ILE A C 1
ATOM 1482 O O . ILE A 1 180 ? 4.034 1.770 12.182 1.00 86.38 180 ILE A O 1
ATOM 1486 N N . PHE A 1 181 ? 6.192 1.312 11.739 1.00 87.56 181 PHE A N 1
ATOM 1487 C CA . PHE A 1 181 ? 6.476 0.758 13.060 1.00 87.56 181 PHE A CA 1
ATOM 1488 C C . PHE A 1 181 ? 6.207 1.773 14.177 1.00 87.56 181 PHE A C 1
ATOM 1490 O O . PHE A 1 181 ? 5.561 1.440 15.167 1.00 87.56 181 PHE A O 1
ATOM 1497 N N . ILE A 1 182 ? 6.609 3.032 14.004 1.00 86.06 182 ILE A N 1
ATOM 1498 C CA . ILE A 1 182 ? 6.326 4.094 14.978 1.00 86.06 182 ILE A CA 1
ATOM 1499 C C . ILE A 1 182 ? 4.814 4.357 15.082 1.00 86.06 182 ILE A C 1
ATOM 1501 O O . ILE A 1 182 ? 4.277 4.503 16.18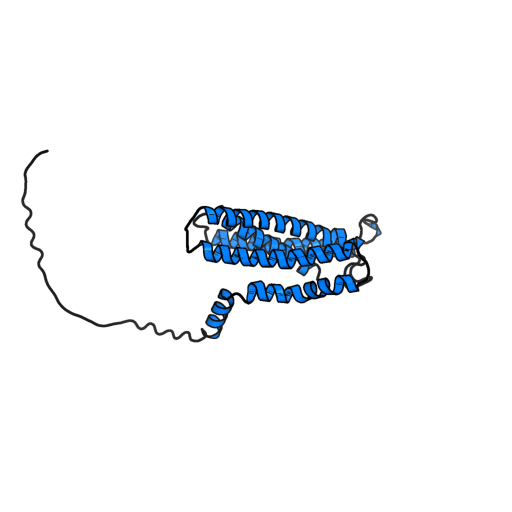0 1.00 86.06 182 ILE A O 1
ATOM 1505 N N . VAL A 1 183 ? 4.099 4.392 13.955 1.00 83.31 183 VAL A N 1
ATOM 1506 C CA . VAL A 1 183 ? 2.653 4.669 13.925 1.00 83.31 183 VAL A CA 1
ATOM 1507 C C . VAL A 1 183 ? 1.830 3.559 14.588 1.00 83.31 183 VAL A C 1
ATOM 1509 O O . VAL A 1 183 ? 0.846 3.866 15.270 1.00 83.31 183 VAL A O 1
ATOM 1512 N N . VAL A 1 184 ? 2.207 2.293 14.392 1.00 80.75 184 VAL A N 1
ATOM 1513 C CA . VAL A 1 184 ? 1.427 1.114 14.817 1.00 80.75 184 VAL A CA 1
ATOM 1514 C C . VAL A 1 184 ? 1.993 0.463 16.079 1.00 80.75 184 VAL A C 1
ATOM 1516 O O . VAL A 1 184 ? 1.243 0.159 17.002 1.00 80.75 184 VAL A O 1
ATOM 1519 N N . GLY A 1 185 ? 3.306 0.253 16.140 1.00 81.81 185 GLY A N 1
ATOM 1520 C CA . GLY A 1 185 ? 3.989 -0.451 17.226 1.00 81.81 185 GLY A CA 1
ATOM 1521 C C . GLY A 1 185 ? 4.229 0.414 18.463 1.00 81.81 185 GLY A C 1
ATOM 1522 O O . GLY A 1 185 ? 4.082 -0.065 19.585 1.00 81.81 185 GLY A O 1
ATOM 1523 N N . CYS A 1 186 ? 4.523 1.707 18.296 1.00 83.69 186 CYS A N 1
ATOM 1524 C CA . CYS A 1 186 ? 4.798 2.609 19.424 1.00 83.69 186 CYS A CA 1
ATOM 1525 C C . CYS A 1 186 ? 3.536 3.223 20.054 1.00 83.69 186 CYS A C 1
ATOM 1527 O O . CYS A 1 186 ? 3.594 4.272 20.698 1.00 83.69 186 CYS A O 1
ATOM 1529 N N . GLN A 1 187 ? 2.373 2.593 19.889 1.00 80.25 187 GLN A N 1
ATOM 1530 C CA . GLN A 1 187 ? 1.150 3.082 20.516 1.00 80.25 187 GLN A CA 1
ATOM 1531 C C . GLN A 1 187 ? 1.145 2.789 22.018 1.00 80.25 187 GLN A C 1
ATOM 1533 O O . GLN A 1 187 ? 1.527 1.686 22.407 1.00 80.25 187 GLN A O 1
ATOM 1538 N N . PRO A 1 188 ? 0.644 3.704 22.874 1.00 79.81 188 PRO A N 1
ATOM 1539 C CA . PRO A 1 188 ? 0.625 3.499 24.324 1.00 79.81 188 PRO A CA 1
ATOM 1540 C C . PRO A 1 188 ? -0.030 2.177 24.734 1.00 79.81 188 PRO A C 1
ATOM 1542 O O . PRO A 1 188 ? 0.450 1.500 25.636 1.00 79.81 188 PRO A O 1
ATOM 1545 N N . GLN A 1 189 ? -1.086 1.786 24.020 1.00 80.19 189 GLN A N 1
ATOM 1546 C CA . GLN A 1 189 ? -1.792 0.518 24.197 1.00 80.19 189 GLN A CA 1
ATOM 1547 C C . GLN A 1 189 ? -0.924 -0.711 23.876 1.00 80.19 189 GLN A C 1
ATOM 1549 O O . GLN A 1 189 ? -0.888 -1.652 24.667 1.00 80.19 189 GLN A O 1
ATOM 1554 N N . VAL A 1 190 ? -0.163 -0.680 22.777 1.00 83.69 190 VAL A N 1
ATOM 1555 C CA . VAL A 1 190 ? 0.750 -1.767 22.382 1.00 83.69 190 VAL A CA 1
ATOM 1556 C C . VAL A 1 190 ? 1.943 -1.836 23.332 1.00 83.69 190 VAL A C 1
ATOM 1558 O O . VAL A 1 190 ? 2.293 -2.912 23.803 1.00 83.69 190 VAL A O 1
ATOM 1561 N N . ILE A 1 191 ? 2.520 -0.689 23.699 1.00 85.62 191 ILE A N 1
ATOM 1562 C CA . ILE A 1 191 ? 3.627 -0.613 24.660 1.00 85.62 191 ILE A CA 1
ATOM 1563 C C . ILE A 1 191 ? 3.184 -1.115 26.040 1.00 85.62 191 ILE A C 1
ATOM 1565 O O . ILE A 1 191 ? 3.930 -1.837 26.697 1.00 85.62 191 ILE A O 1
ATOM 1569 N N . ALA A 1 192 ? 1.980 -0.761 26.498 1.00 84.88 192 ALA A N 1
ATOM 1570 C CA . ALA A 1 192 ? 1.443 -1.250 27.765 1.00 84.88 192 ALA A CA 1
ATOM 1571 C C . ALA A 1 192 ? 1.219 -2.769 27.740 1.00 84.88 192 ALA A C 1
ATOM 1573 O O . ALA A 1 192 ? 1.565 -3.445 28.707 1.00 84.88 192 ALA A O 1
ATOM 1574 N N . ALA A 1 193 ? 0.691 -3.312 26.639 1.00 85.12 193 ALA A N 1
ATOM 1575 C CA . ALA A 1 193 ? 0.547 -4.755 26.454 1.00 85.12 193 ALA A CA 1
ATOM 1576 C C . ALA A 1 193 ? 1.909 -5.467 26.435 1.00 85.12 193 ALA A C 1
ATOM 1578 O O . ALA A 1 193 ? 2.086 -6.464 27.128 1.00 85.12 193 ALA A O 1
ATOM 1579 N N . LEU A 1 194 ? 2.893 -4.911 25.726 1.00 87.31 194 LEU A N 1
ATOM 1580 C CA . LEU A 1 194 ? 4.252 -5.443 25.672 1.00 87.31 194 LEU A CA 1
ATOM 1581 C C . LEU A 1 194 ? 4.919 -5.432 27.054 1.00 87.31 194 LEU A C 1
ATOM 1583 O O . LEU A 1 194 ? 5.480 -6.439 27.466 1.00 87.31 194 LEU A O 1
ATOM 1587 N N . LYS A 1 195 ? 4.803 -4.333 27.811 1.00 87.75 195 LYS A N 1
ATOM 1588 C CA . LYS A 1 195 ? 5.307 -4.250 29.193 1.00 87.75 195 LYS A CA 1
ATOM 1589 C C . LYS A 1 195 ? 4.642 -5.272 30.109 1.00 87.75 195 LYS A C 1
ATOM 1591 O O . LYS A 1 195 ? 5.322 -5.863 30.935 1.00 87.75 195 LYS A O 1
ATOM 1596 N N . ARG A 1 196 ? 3.331 -5.496 29.964 1.00 87.06 196 ARG A N 1
ATOM 1597 C CA . ARG A 1 196 ? 2.608 -6.536 30.713 1.00 87.06 196 ARG A CA 1
ATOM 1598 C C . ARG A 1 196 ? 3.065 -7.938 30.341 1.00 87.06 196 ARG A C 1
ATOM 1600 O O . ARG A 1 196 ? 3.129 -8.773 31.223 1.00 87.06 196 ARG A O 1
ATOM 1607 N N . TRP A 1 197 ? 3.376 -8.193 29.075 1.00 86.12 197 TRP A N 1
ATOM 1608 C CA . TRP A 1 197 ? 3.900 -9.485 28.638 1.00 86.12 197 TRP A CA 1
ATOM 1609 C C . TRP A 1 197 ? 5.322 -9.722 29.163 1.00 86.12 197 TRP A C 1
ATOM 1611 O O . TRP A 1 197 ? 5.596 -10.771 29.731 1.00 86.12 197 TRP A O 1
ATOM 1621 N N . ILE A 1 198 ? 6.191 -8.710 29.080 1.00 87.94 198 ILE A N 1
ATOM 1622 C CA . ILE A 1 198 ? 7.568 -8.767 29.597 1.00 87.94 198 ILE A CA 1
ATOM 1623 C C . ILE A 1 198 ? 7.581 -8.934 31.126 1.00 87.94 198 ILE A C 1
ATOM 1625 O O . ILE A 1 198 ? 8.305 -9.778 31.645 1.00 87.94 198 ILE A O 1
ATOM 1629 N N . ASN A 1 199 ? 6.748 -8.177 31.846 1.00 86.00 199 ASN A N 1
ATOM 1630 C CA . ASN A 1 199 ? 6.653 -8.241 33.310 1.00 86.00 199 ASN A CA 1
ATOM 1631 C C . ASN A 1 199 ? 5.716 -9.360 33.811 1.00 86.00 199 ASN A C 1
ATOM 1633 O O . ASN A 1 199 ? 5.594 -9.554 35.013 1.00 86.00 199 ASN A O 1
ATOM 1637 N N . GLY A 1 200 ? 5.010 -10.050 32.911 1.00 63.34 200 GLY A N 1
ATOM 1638 C CA . GLY A 1 200 ? 3.955 -11.027 33.207 1.00 63.34 200 GLY A CA 1
ATOM 1639 C C . GLY A 1 200 ? 4.412 -12.481 33.156 1.00 63.34 200 GLY A C 1
ATOM 1640 O O . GLY A 1 200 ? 3.574 -13.377 33.195 1.00 63.34 200 GLY A O 1
ATOM 1641 N N . THR A 1 201 ? 5.724 -12.726 33.126 1.00 54.72 201 THR A N 1
ATOM 1642 C CA . THR A 1 201 ? 6.305 -14.059 33.377 1.00 54.72 201 THR A CA 1
ATOM 1643 C C . THR A 1 201 ? 6.380 -14.371 34.884 1.00 54.72 201 THR A C 1
ATOM 1645 O O . THR A 1 201 ? 7.241 -15.120 35.314 1.00 54.72 201 THR A O 1
ATOM 1648 N N . ASP A 1 202 ? 5.471 -13.806 35.684 1.00 50.12 202 ASP A N 1
ATOM 1649 C CA . ASP A 1 202 ? 5.184 -14.200 37.067 1.00 50.12 202 ASP A CA 1
ATOM 1650 C C . ASP A 1 202 ? 3.695 -14.570 37.156 1.00 50.12 202 ASP A C 1
ATOM 1652 O O . ASP A 1 202 ? 2.859 -13.845 37.698 1.00 50.12 202 ASP A O 1
ATOM 1656 N N . CYS A 1 203 ? 3.327 -15.711 36.573 1.00 47.12 203 CYS A N 1
ATOM 1657 C CA . CYS A 1 203 ? 2.071 -16.369 36.922 1.00 47.12 203 CYS A CA 1
ATOM 1658 C C . CYS A 1 203 ? 2.272 -17.090 38.261 1.00 47.12 203 CYS A C 1
ATOM 1660 O O . CYS A 1 203 ? 2.552 -18.286 38.281 1.00 47.12 203 CYS A O 1
ATOM 1662 N N . ASN A 1 204 ? 2.147 -16.374 39.382 1.00 38.69 204 ASN A N 1
ATOM 1663 C CA . ASN A 1 204 ? 1.934 -17.032 40.668 1.00 38.69 204 ASN A CA 1
ATOM 1664 C C . ASN A 1 204 ? 0.446 -17.388 40.771 1.00 38.69 204 ASN A C 1
ATOM 1666 O O . ASN A 1 204 ? -0.382 -16.588 41.210 1.00 38.69 204 ASN A O 1
ATOM 1670 N N . ASP A 1 205 ? 0.120 -18.585 40.294 1.00 45.59 205 ASP A N 1
ATOM 1671 C CA . ASP A 1 205 ? -1.136 -19.259 40.583 1.00 45.59 205 ASP A CA 1
ATOM 1672 C C . ASP A 1 205 ? -1.140 -19.638 42.069 1.00 45.59 205 ASP A C 1
ATOM 1674 O O . ASP A 1 205 ? -0.518 -20.609 42.484 1.00 45.59 205 ASP A O 1
ATOM 1678 N N . ASN A 1 206 ? -1.766 -18.804 42.896 1.00 37.09 206 ASN A N 1
ATOM 1679 C CA . ASN A 1 206 ? -2.158 -19.153 44.260 1.00 37.09 206 ASN A CA 1
ATOM 1680 C C . ASN A 1 206 ? -3.464 -18.434 44.603 1.00 37.09 206 ASN A C 1
ATOM 1682 O O . ASN A 1 206 ? -3.543 -17.574 45.481 1.00 37.09 206 ASN A O 1
ATOM 1686 N N . GLY A 1 207 ? -4.518 -18.809 43.883 1.00 38.53 207 GLY A N 1
ATOM 1687 C CA . GLY A 1 207 ? -5.884 -18.655 44.359 1.00 38.53 207 GLY A CA 1
ATOM 1688 C C . GLY A 1 207 ? -6.210 -19.732 45.394 1.00 38.53 207 GLY A C 1
ATOM 1689 O O . GLY A 1 207 ? -6.888 -20.698 45.067 1.00 38.53 207 GLY A O 1
ATOM 1690 N N . MET A 1 208 ? -5.770 -19.563 46.644 1.00 36.16 208 MET A N 1
ATOM 1691 C CA . MET A 1 208 ? -6.388 -20.252 47.783 1.00 36.16 208 MET A CA 1
ATOM 1692 C C . MET A 1 208 ? -7.308 -19.248 48.479 1.00 36.16 208 MET A C 1
ATOM 1694 O O . MET A 1 208 ? -6.872 -18.382 49.237 1.00 36.16 208 MET A O 1
ATOM 1698 N N . GLY A 1 209 ? -8.590 -19.316 48.123 1.00 36.31 209 GLY A N 1
ATOM 1699 C CA . GLY A 1 209 ? -9.642 -18.511 48.725 1.00 36.31 209 GLY A CA 1
ATOM 1700 C C . GLY A 1 209 ? -9.900 -18.871 50.188 1.00 36.31 209 GLY A C 1
ATOM 1701 O O . GLY A 1 209 ? -9.640 -19.989 50.628 1.00 36.31 209 GLY A O 1
ATOM 1702 N N . GLY A 1 210 ? -10.477 -17.914 50.916 1.00 31.84 210 GLY A N 1
ATOM 1703 C CA . GLY A 1 210 ? -11.094 -18.158 52.218 1.00 31.84 210 GLY A CA 1
ATOM 1704 C C . GLY A 1 210 ? -10.875 -17.030 53.217 1.00 31.84 210 GLY A C 1
ATOM 1705 O O . GLY A 1 210 ? -10.132 -17.191 54.179 1.00 31.84 210 GLY A O 1
ATOM 1706 N N . THR A 1 211 ? -11.522 -15.884 53.010 1.00 34.66 211 THR A N 1
ATOM 1707 C CA . THR A 1 211 ? -11.654 -14.854 54.048 1.00 34.66 211 THR A CA 1
ATOM 1708 C C . THR A 1 211 ? -12.712 -15.300 55.061 1.00 34.66 211 THR A C 1
ATOM 1710 O O . THR A 1 211 ? -13.858 -15.553 54.698 1.00 34.66 211 THR A O 1
ATOM 1713 N N . SER A 1 212 ? -12.308 -15.406 56.326 1.00 34.12 212 SER A N 1
ATOM 1714 C CA . SER A 1 212 ? -13.165 -15.614 57.500 1.00 34.12 212 SER A CA 1
ATOM 1715 C C . SER A 1 212 ? -14.009 -14.376 57.851 1.00 34.12 212 SER A C 1
ATOM 1717 O O . SER A 1 212 ? -13.689 -13.270 57.408 1.00 34.12 212 SER A O 1
ATOM 1719 N N . SER A 1 213 ? -14.944 -14.572 58.801 1.00 33.56 213 SER A N 1
ATOM 1720 C CA . SER A 1 213 ? -15.730 -13.610 59.630 1.00 33.56 213 SER A CA 1
ATOM 1721 C C . SER A 1 213 ? -17.181 -13.397 59.125 1.00 33.56 213 SER A C 1
ATOM 1723 O O . SER A 1 213 ? -17.369 -13.183 57.937 1.00 33.56 213 SER A O 1
ATOM 1725 N N . THR A 1 214 ? -18.282 -13.453 59.896 1.00 34.78 214 THR A N 1
ATOM 1726 C CA . THR A 1 214 ? -18.537 -13.450 61.357 1.00 34.78 214 THR A CA 1
ATOM 1727 C C . THR A 1 214 ? -19.986 -13.921 61.634 1.00 34.78 214 THR A C 1
ATOM 1729 O O . THR A 1 214 ? -20.870 -13.719 60.806 1.00 34.78 214 THR A O 1
ATOM 1732 N N . ASN A 1 215 ? -20.236 -14.497 62.817 1.00 32.81 215 ASN A N 1
ATOM 1733 C CA . ASN A 1 215 ? -21.549 -14.863 63.386 1.00 32.81 215 ASN A CA 1
ATOM 1734 C C . ASN A 1 215 ? -22.463 -13.660 63.722 1.00 32.81 215 ASN A C 1
ATOM 1736 O O . ASN A 1 215 ? -21.947 -12.667 64.229 1.00 32.81 215 ASN A O 1
ATOM 1740 N N . ALA A 1 216 ? -23.798 -13.816 63.593 1.00 34.06 216 ALA A N 1
ATOM 1741 C CA . ALA A 1 216 ? -24.832 -13.614 64.646 1.00 34.06 216 ALA A CA 1
ATOM 1742 C C . ALA A 1 216 ? -26.295 -13.676 64.089 1.00 34.06 216 ALA A C 1
ATOM 1744 O O . ALA A 1 216 ? -26.474 -13.485 62.888 1.00 34.06 216 ALA A O 1
ATOM 1745 N N . PRO A 1 217 ? -27.334 -13.967 64.917 1.00 42.62 217 PRO A N 1
ATOM 1746 C CA . PRO A 1 217 ? -28.587 -14.623 64.488 1.00 42.62 217 PRO A CA 1
ATOM 1747 C C . PRO A 1 217 ? -29.904 -13.811 64.661 1.00 42.62 217 PRO A C 1
ATOM 1749 O O . PRO A 1 217 ? -29.917 -12.777 65.320 1.00 42.62 217 PRO A O 1
ATOM 1752 N N . SER A 1 218 ? -31.020 -14.417 64.197 1.00 27.25 218 SER A N 1
ATOM 1753 C CA . SER A 1 218 ? -32.448 -14.234 64.590 1.00 27.25 218 SER A CA 1
ATOM 1754 C C . SER A 1 218 ? -33.350 -13.313 63.739 1.00 27.25 218 SER A C 1
ATOM 1756 O O . SER A 1 218 ? -33.107 -12.117 63.657 1.00 27.25 218 SER A O 1
ATOM 1758 N N . MET A 1 219 ? -34.452 -13.853 63.183 1.00 30.58 219 MET A N 1
ATOM 1759 C CA . MET A 1 219 ? -35.823 -13.675 63.722 1.00 30.58 219 MET A CA 1
ATOM 1760 C C . MET A 1 219 ? -36.899 -14.432 62.899 1.00 30.58 219 MET A C 1
ATOM 1762 O O . MET A 1 219 ? -37.074 -14.213 61.706 1.00 30.58 219 MET A O 1
ATOM 1766 N N . THR A 1 220 ? -37.573 -15.356 63.594 1.00 31.45 220 THR A N 1
ATOM 1767 C CA . THR A 1 220 ? -39.009 -15.727 63.571 1.00 31.45 220 THR A CA 1
ATOM 1768 C C . THR A 1 220 ? -39.887 -15.426 62.342 1.00 31.45 220 THR A C 1
ATOM 1770 O O . THR A 1 220 ? -40.251 -14.284 62.085 1.00 31.45 220 THR A O 1
ATOM 1773 N N . ASN A 1 221 ? -40.378 -16.502 61.710 1.00 29.78 221 ASN A N 1
ATOM 1774 C CA . ASN A 1 221 ? -41.581 -16.517 60.870 1.00 29.78 221 ASN A CA 1
ATOM 1775 C C . ASN A 1 221 ? -42.822 -16.774 61.744 1.00 29.78 221 ASN A C 1
ATOM 1777 O O . ASN A 1 221 ? -43.026 -17.902 62.192 1.00 29.78 221 ASN A O 1
ATOM 1781 N N . GLU A 1 222 ? -43.676 -15.767 61.928 1.00 31.75 222 GLU A N 1
ATOM 1782 C CA . GLU A 1 222 ? -45.071 -15.974 62.329 1.00 31.75 222 GLU A CA 1
ATOM 1783 C C . GLU A 1 222 ? -45.970 -15.936 61.093 1.00 31.75 222 GLU A C 1
ATOM 1785 O O . GLU A 1 222 ? -45.974 -14.992 60.306 1.00 31.75 222 GLU A O 1
ATOM 1790 N N . SER A 1 223 ? -46.730 -17.013 60.925 1.00 31.00 223 SER A N 1
ATOM 1791 C CA . SER A 1 223 ? -47.715 -17.207 59.873 1.00 31.00 223 SER A CA 1
ATOM 1792 C C . SER A 1 223 ? -49.099 -17.063 60.491 1.00 31.00 223 SER A C 1
ATOM 1794 O O . SER A 1 223 ? -49.539 -17.923 61.245 1.00 31.00 223 SER A O 1
ATOM 1796 N N . THR A 1 224 ? -49.803 -15.980 60.162 1.00 31.34 224 THR A N 1
ATOM 1797 C CA . THR A 1 224 ? -51.251 -15.894 60.386 1.00 31.34 224 THR A CA 1
ATOM 1798 C C . THR A 1 224 ? -51.895 -15.227 59.178 1.00 31.34 224 THR A C 1
ATOM 1800 O O . THR A 1 224 ? -51.783 -14.023 58.980 1.00 31.34 224 THR A O 1
ATOM 1803 N N . THR A 1 225 ? -52.562 -16.022 58.345 1.00 30.33 225 THR A N 1
ATOM 1804 C CA . THR A 1 225 ? -53.444 -15.536 57.279 1.00 30.33 225 THR A CA 1
ATOM 1805 C C . THR A 1 225 ? -54.803 -16.191 57.473 1.00 30.33 225 THR A C 1
ATOM 1807 O O . THR A 1 225 ? -54.935 -17.406 57.349 1.00 30.33 225 THR A O 1
ATOM 1810 N N . LYS A 1 226 ? -55.807 -15.379 57.804 1.00 30.31 226 LYS A N 1
ATOM 1811 C CA . LYS A 1 226 ? -57.243 -15.681 57.736 1.00 30.31 226 LYS A CA 1
ATOM 1812 C C . LYS A 1 226 ? -58.009 -14.359 57.516 1.00 30.31 226 LYS A C 1
ATOM 1814 O O . LYS A 1 226 ? -57.440 -13.306 57.784 1.00 30.31 226 LYS A O 1
ATOM 1819 N N . PRO A 1 227 ? -59.209 -14.401 56.913 1.00 41.12 227 PRO A N 1
ATOM 1820 C CA . PRO A 1 227 ? -59.394 -13.815 55.584 1.00 41.12 227 PRO A CA 1
ATOM 1821 C C . PRO A 1 227 ? -60.601 -12.858 55.472 1.00 41.12 227 PRO A C 1
ATOM 1823 O O . PRO A 1 227 ? -61.364 -12.708 56.416 1.00 41.12 227 PRO A O 1
ATOM 1826 N N . VAL A 1 228 ? -60.797 -12.362 54.242 1.00 32.94 228 VAL A N 1
ATOM 1827 C CA . VAL A 1 228 ? -62.043 -11.842 53.632 1.00 32.94 228 VAL A CA 1
ATOM 1828 C C . VAL A 1 228 ? -62.468 -10.416 53.999 1.00 32.94 228 VAL A C 1
ATOM 1830 O O . VAL A 1 228 ? -62.698 -10.101 55.155 1.00 32.94 228 VAL A O 1
ATOM 1833 N N . GLU A 1 229 ? -62.602 -9.606 52.941 1.00 32.09 229 GLU A N 1
ATOM 1834 C CA . GLU A 1 229 ? -63.707 -8.697 52.554 1.00 32.09 229 GLU A CA 1
ATOM 1835 C C . GLU A 1 229 ? -63.105 -7.490 51.798 1.00 32.09 229 GLU A C 1
ATOM 1837 O O . GLU A 1 229 ? -62.024 -7.040 52.155 1.00 32.09 229 GLU A O 1
ATOM 1842 N N . THR A 1 230 ? -63.661 -6.837 50.774 1.00 33.75 230 THR A N 1
ATOM 1843 C CA . THR A 1 230 ? -64.766 -7.001 49.813 1.00 33.75 230 THR A CA 1
ATOM 1844 C C . THR A 1 230 ? -64.750 -5.686 48.994 1.00 33.75 230 THR A C 1
ATOM 1846 O O . THR A 1 230 ? -64.596 -4.645 49.618 1.00 33.75 230 THR A O 1
ATOM 1849 N N . LEU A 1 231 ? -64.946 -5.742 47.659 1.00 37.22 231 LEU A N 1
ATOM 1850 C CA . LEU A 1 231 ? -65.399 -4.667 46.723 1.00 37.22 231 LEU A CA 1
ATOM 1851 C C . LEU A 1 231 ? -64.613 -3.324 46.715 1.00 37.22 231 LEU A C 1
ATOM 1853 O O . LEU A 1 231 ? -64.469 -2.663 47.732 1.00 37.22 231 LEU A O 1
ATOM 1857 N N . CYS A 1 232 ? -64.083 -2.817 45.601 1.00 38.31 232 CYS A N 1
ATOM 1858 C CA . CYS A 1 232 ? -64.588 -2.661 44.230 1.00 38.31 232 CYS A CA 1
ATOM 1859 C C . CYS A 1 232 ? -63.413 -2.635 43.239 1.00 38.31 232 CYS A C 1
ATOM 1861 O O . CYS A 1 232 ? -62.311 -2.211 43.654 1.00 38.31 232 CYS A O 1
#

Secondary structure (DSSP, 8-state):
-HHHHHHHHHHHHHHHHHHHHHHTT-S-SS--HHHHHHHHHHHHHHHHHHHHHHHHHHHHHHHS-TTT-TTSPP--TTSSSSS-SSHHHHIIIIIHHHHHHHHHHHHHHHHHHHHHHHHHTT---TTHHHHHHHHHHHHHHHHHHHHHHHHHHHHHHHH---GGGTHHHHHHHHTHHHHHHHHHTT-HHHHHHHHHHHTT--------------------------------

Sequence (232 aa):
MHFLFLAAFFWLNTMCFNIWWTFRDIRPTSLDKTQETFRLRMYELYAWGVPLLITGVGALMDHLPNEYKPDIMKPKFGENRCWFYGDAEMLPYFYLPIGILLFLNLTLFIATARELTCGLWKTEVVKSTNERATLGRVCLKLVIVMGITWVADILSWAIGGPSYIWYFTDIINTLQGLLIFIVVGCQPQVIAALKRWINGTDCNDNGMGGTSSTNAPSMTNESTTKPVETLC